Protein AF-A0A928CJS3-F1 (afdb_monomer)

pLDDT: mean 96.26, std 3.19, range [79.0, 98.94]

Foldseek 3Di:
DEFEEEEEQAFFCSVVVSVVVVVVVVVVCVVPVYHYDYDYDYAAPRCCVPPVARADPVSLVSQFPGQAYETRFHADPVQPPPPPRRGRVVRVLCNCQSQQLQKKKWWLKQDQVQQVLFPADCVQQPRIFTEIEIEGANAFQVPADWDADPVRPDIDTGGDDDLVSLLVSLVVLQVQLVVWVQEEEEEAACVPDPRRVSSVVSNVVCCVVRVSHHYHYDYLVVLLVCLRRHNNVHHYYYYYHVSSVVSSVSSNVNSSCQVVIKMWRHHPPPGYIYIYRPDHSPNVPGD

Mean predicted aligned error: 3.5 Å

Solvent-accessible surface area (backbone atoms only — not comparable to full-atom values): 14851 Å² total; per-residue (Å²): 90,79,47,40,34,20,34,28,29,37,15,46,37,6,47,60,5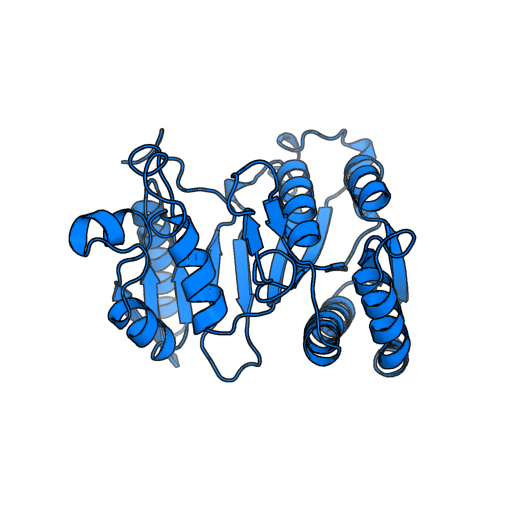5,40,52,55,51,48,56,52,51,50,53,50,18,67,74,70,64,36,44,80,43,82,47,79,42,54,26,6,46,57,14,28,77,74,71,72,34,11,56,47,68,70,35,51,56,47,35,65,72,20,65,25,29,45,41,26,19,47,37,55,82,91,44,70,85,47,59,79,86,54,19,19,63,45,17,57,55,48,48,32,53,73,52,48,18,35,35,31,42,38,54,29,60,30,49,76,94,43,49,88,48,24,81,62,59,62,90,56,49,62,90,48,41,65,32,36,35,36,17,33,57,58,47,24,49,87,62,34,67,66,53,62,48,95,84,68,83,47,73,53,70,32,72,49,78,52,71,70,65,51,45,58,47,47,51,51,29,50,59,51,11,66,77,58,86,20,29,31,34,41,40,34,47,51,94,77,38,69,62,30,40,51,49,51,54,48,51,64,72,53,41,80,84,43,77,78,42,48,79,46,78,42,44,49,71,56,47,55,52,34,54,74,65,46,44,68,78,49,39,22,38,27,30,49,30,72,60,28,51,56,51,48,52,52,44,29,54,52,28,33,46,49,91,78,33,53,34,39,27,32,42,92,74,88,55,29,38,43,35,32,50,70,50,73,12,56,64,93,73,43,131

Nearest PDB structures (foldseek):
  3r8w-assembly2_D  TM=9.437E-01  e=2.217E-44  Arabidopsis thaliana
  3vmk-assembly1_B  TM=9.635E-01  e=1.735E-40  Shewanella benthica
  2y3z-assembly1_A  TM=8.847E-01  e=1.276E-40  Thermus thermophilus
  1v5b-assembly4_H  TM=8.992E-01  e=2.151E-39  Heyndrickxia coagulans
  1vlc-assembly1_A-2  TM=9.149E-01  e=3.626E-38  Thermotoga maritima

Secondary structure (DSSP, 8-state):
-EEEEEEEEESTTHHHHHHHHHHHHHHHHHHHT-EEEEEE---THHHHHHHSSSS-HHHHHHHHTSSEEEEEE---GGGTTS-GGGSTHHHHHHHHHHTT--EEEEEEE--GGGGGG-SS-HHHHTT--EEEEEEE-SSGGGTS-EEE-TTSS-EEE-----HHHHHHHHHHHHHHHHTTTSEEEEEE-TTT-HHHHHHHHHHHHHGGGGTTSEEEEEEHHHHHHHHHH-GGG-SEEEE-HHHHHHHHHHHHHHTT-GGG-EEEEE-SSSS-EEEEESS---GGG--

Structure (mmCIF, N/CA/C/O backbone):
data_AF-A0A928CJS3-F1
#
_entry.id   AF-A0A928CJS3-F1
#
loop_
_atom_site.group_PDB
_atom_site.id
_atom_site.type_symbol
_atom_site.label_atom_id
_atom_site.label_alt_id
_atom_site.label_comp_id
_atom_site.label_asym_id
_atom_site.label_entity_id
_atom_site.label_seq_id
_atom_site.pdbx_PDB_ins_code
_atom_site.Cartn_x
_atom_site.Cartn_y
_atom_site.Cartn_z
_atom_site.occupancy
_atom_site.B_iso_or_equiv
_atom_site.auth_seq_id
_atom_site.auth_comp_id
_atom_site.auth_asym_id
_atom_site.auth_atom_id
_atom_site.pdbx_PDB_model_num
ATOM 1 N N . MET A 1 1 ? -24.150 5.905 -12.023 1.00 92.06 1 MET A N 1
ATOM 2 C CA . MET A 1 1 ? -22.960 6.701 -12.413 1.00 92.06 1 MET A CA 1
ATOM 3 C C . MET A 1 1 ? -22.237 6.001 -13.552 1.00 92.06 1 MET A C 1
ATOM 5 O O . MET A 1 1 ? -22.384 4.789 -13.652 1.00 92.06 1 MET A O 1
ATOM 9 N N . GLU A 1 2 ? -21.485 6.725 -14.378 1.00 96.44 2 GLU A N 1
ATOM 10 C CA . GLU A 1 2 ? -20.623 6.146 -15.418 1.00 96.44 2 GLU A CA 1
ATOM 11 C C . GLU A 1 2 ? -19.156 6.360 -15.037 1.00 96.44 2 GLU A C 1
ATOM 13 O O . GLU A 1 2 ? -18.795 7.467 -14.634 1.00 96.44 2 GLU A O 1
ATOM 18 N N . LYS A 1 3 ? -18.351 5.293 -15.087 1.00 97.44 3 LYS A N 1
ATOM 19 C CA . LYS A 1 3 ? -16.942 5.300 -14.676 1.00 97.44 3 LYS A CA 1
ATOM 20 C C . LYS A 1 3 ? -16.076 4.471 -15.621 1.00 97.44 3 LYS A C 1
ATOM 22 O O . LYS A 1 3 ? -16.500 3.415 -16.097 1.00 97.44 3 LYS A O 1
ATOM 27 N N . LYS A 1 4 ? -14.860 4.946 -15.876 1.00 98.31 4 LYS A N 1
ATOM 28 C CA . LYS A 1 4 ? -13.834 4.268 -16.669 1.00 98.31 4 LYS A CA 1
ATOM 29 C C . LYS A 1 4 ? -12.792 3.639 -15.751 1.00 98.31 4 LYS A C 1
ATOM 31 O O . LYS A 1 4 ? -12.177 4.336 -14.950 1.00 98.31 4 LYS A O 1
ATOM 36 N N . ILE A 1 5 ? -12.571 2.337 -15.890 1.00 98.50 5 ILE A N 1
ATOM 37 C CA . ILE A 1 5 ? -11.625 1.569 -15.080 1.00 98.50 5 ILE A CA 1
ATOM 38 C C . ILE A 1 5 ? -10.523 1.032 -15.995 1.00 98.50 5 ILE A C 1
ATOM 40 O O . ILE A 1 5 ? -10.802 0.304 -16.949 1.00 98.50 5 ILE A O 1
ATOM 44 N N . ALA A 1 6 ? -9.271 1.383 -15.706 1.00 98.62 6 ALA A N 1
ATOM 45 C CA . ALA A 1 6 ? -8.135 0.737 -16.348 1.00 98.62 6 ALA A CA 1
ATOM 46 C C . ALA A 1 6 ? -7.893 -0.623 -15.684 1.00 98.62 6 ALA A C 1
ATOM 48 O O . ALA A 1 6 ? -7.808 -0.713 -14.459 1.00 98.62 6 ALA A O 1
ATOM 49 N N . LEU A 1 7 ? -7.798 -1.679 -16.487 1.00 98.69 7 LEU A N 1
ATOM 50 C CA . LEU A 1 7 ? -7.529 -3.029 -16.005 1.00 98.69 7 LEU A CA 1
ATOM 51 C C . LEU A 1 7 ? -6.079 -3.395 -16.293 1.00 98.69 7 LEU A C 1
ATOM 53 O O . LEU A 1 7 ? -5.635 -3.306 -17.437 1.00 98.69 7 LEU A O 1
ATOM 57 N N . ILE A 1 8 ? -5.375 -3.874 -15.275 1.00 98.50 8 ILE A N 1
ATOM 58 C CA . ILE A 1 8 ? -4.034 -4.442 -15.386 1.00 98.50 8 ILE A CA 1
ATOM 59 C C . ILE A 1 8 ? -4.110 -5.904 -14.933 1.00 98.50 8 ILE A C 1
ATOM 61 O O . ILE A 1 8 ? -3.868 -6.185 -13.762 1.00 98.50 8 ILE A O 1
ATOM 65 N N . PRO A 1 9 ? -4.458 -6.848 -15.826 1.00 98.25 9 PRO A N 1
ATOM 66 C CA . PRO A 1 9 ? -4.426 -8.279 -15.522 1.00 98.25 9 PRO A CA 1
ATOM 67 C C . PRO A 1 9 ? -3.079 -8.715 -14.937 1.00 98.25 9 PRO A C 1
ATOM 69 O O . PRO A 1 9 ? -3.032 -9.347 -13.887 1.00 98.25 9 PRO A O 1
ATOM 72 N N . GLY A 1 10 ? -1.992 -8.295 -15.591 1.00 97.31 10 GLY A N 1
ATOM 73 C CA . GLY A 1 10 ? -0.627 -8.637 -15.211 1.00 97.31 10 GLY A CA 1
ATOM 74 C C . GLY A 1 10 ? -0.294 -10.106 -15.487 1.00 97.31 10 GLY A C 1
ATOM 75 O O . GLY A 1 10 ? -0.556 -10.594 -16.587 1.00 97.31 10 GLY A O 1
ATOM 76 N N . ASP A 1 11 ? 0.303 -10.781 -14.510 1.00 98.06 11 ASP A N 1
ATOM 77 C CA . ASP A 1 11 ? 0.966 -12.080 -14.648 1.00 98.06 11 ASP A CA 1
ATOM 78 C C . ASP A 1 11 ? 0.315 -13.175 -13.777 1.00 98.06 11 ASP A C 1
ATOM 80 O O . ASP A 1 11 ? -0.386 -12.888 -12.803 1.00 98.06 11 ASP A O 1
ATOM 84 N N . GLY A 1 12 ? 0.597 -14.446 -14.092 1.00 97.25 12 GLY A N 1
ATOM 85 C CA . GLY A 1 12 ? 0.131 -15.608 -13.321 1.00 97.25 12 GLY A CA 1
ATOM 86 C C . GLY A 1 12 ? -1.397 -15.697 -13.255 1.00 97.25 12 GLY A C 1
ATOM 87 O O . GLY A 1 12 ? -2.036 -15.643 -14.299 1.00 97.25 12 GLY A O 1
ATOM 88 N N . ILE A 1 13 ? -1.978 -15.796 -12.054 1.00 97.62 13 ILE A N 1
ATOM 89 C CA . ILE A 1 13 ? -3.443 -15.814 -11.833 1.00 97.62 13 ILE A CA 1
ATOM 90 C C . ILE A 1 13 ? -4.122 -14.450 -12.042 1.00 97.62 13 ILE A C 1
ATOM 92 O O . ILE A 1 13 ? -5.346 -14.342 -11.973 1.00 97.62 13 ILE A O 1
ATOM 96 N N . GLY A 1 14 ? -3.342 -13.386 -12.253 1.00 97.62 14 GLY A N 1
ATOM 97 C CA . GLY A 1 14 ? -3.832 -12.016 -12.395 1.00 97.62 14 GLY A CA 1
ATOM 98 C C . GLY A 1 14 ? -4.968 -11.841 -13.423 1.00 97.62 14 GLY A C 1
ATOM 99 O O . GLY A 1 14 ? -5.974 -11.205 -13.100 1.00 97.62 14 GLY A O 1
ATOM 100 N N . PRO A 1 15 ? -4.883 -12.423 -14.636 1.00 98.00 15 PRO A N 1
ATOM 101 C CA . PRO A 1 15 ? -5.979 -12.399 -15.602 1.00 98.00 15 PRO A CA 1
ATOM 102 C C . PRO A 1 15 ? -7.284 -13.023 -15.104 1.00 98.00 15 PRO A C 1
ATOM 104 O O . PRO A 1 15 ? -8.345 -12.425 -15.305 1.00 98.00 15 PRO A O 1
ATOM 107 N N . ASP A 1 16 ? -7.215 -14.161 -14.415 1.00 97.19 16 ASP A N 1
ATOM 108 C CA . ASP A 1 16 ? -8.396 -14.898 -13.957 1.00 97.19 16 ASP A CA 1
ATOM 109 C C . ASP A 1 16 ? -9.130 -14.122 -12.859 1.00 97.19 16 ASP A C 1
ATOM 111 O O . ASP A 1 16 ? -10.339 -13.897 -12.928 1.00 97.19 16 ASP A O 1
ATOM 115 N N . ILE A 1 17 ? -8.390 -13.613 -11.871 1.00 96.38 17 ILE A N 1
ATOM 116 C CA . ILE A 1 17 ? -8.986 -12.864 -10.756 1.00 96.38 17 ILE A CA 1
ATOM 117 C C . ILE A 1 17 ? -9.519 -11.495 -11.193 1.00 96.38 17 ILE A C 1
ATOM 119 O O . ILE A 1 17 ? -10.534 -11.039 -10.665 1.00 96.38 17 ILE A O 1
ATOM 123 N N . VAL A 1 18 ? -8.880 -10.833 -12.168 1.00 97.94 18 VAL A N 1
ATOM 124 C CA . VAL A 1 18 ? -9.389 -9.566 -12.717 1.00 97.94 18 VAL A CA 1
ATOM 125 C C . VAL A 1 18 ? -10.674 -9.814 -13.496 1.00 97.94 18 VAL A C 1
ATOM 127 O O . VAL A 1 18 ? -11.610 -9.025 -13.371 1.00 97.94 18 VAL A O 1
ATOM 130 N N . HIS A 1 19 ? -10.757 -10.914 -14.250 1.00 97.56 19 HIS A N 1
ATOM 131 C CA . HIS A 1 19 ? -11.986 -11.308 -14.933 1.00 97.56 19 HIS A CA 1
ATOM 132 C C . HIS A 1 19 ? -13.138 -11.552 -13.948 1.00 97.56 19 HIS A C 1
ATOM 134 O O . HIS A 1 19 ? -14.234 -11.016 -14.116 1.00 97.56 19 HIS A O 1
ATOM 140 N N . GLU A 1 20 ? -12.900 -12.309 -12.878 1.00 97.50 20 GLU A N 1
ATOM 141 C CA . GLU A 1 20 ? -13.930 -12.561 -11.868 1.00 97.50 20 GLU A CA 1
ATOM 142 C C . GLU A 1 20 ? -14.307 -11.288 -11.091 1.00 97.50 20 GLU A C 1
ATOM 144 O O . GLU A 1 20 ? -15.488 -11.036 -10.830 1.00 97.50 20 GLU A O 1
ATOM 149 N N . GLY A 1 21 ? -13.332 -10.425 -10.794 1.00 96.88 21 GLY A N 1
ATOM 150 C CA . GLY A 1 21 ? -13.569 -9.123 -10.176 1.00 96.88 21 GLY A CA 1
ATOM 151 C C . GLY A 1 21 ? -14.476 -8.221 -11.018 1.00 96.88 21 GLY A C 1
ATOM 152 O O . GLY A 1 21 ? -15.417 -7.621 -10.490 1.00 96.88 21 GLY A O 1
ATOM 153 N N . THR A 1 22 ? -14.258 -8.150 -12.335 1.00 97.62 22 THR A N 1
ATOM 154 C CA . THR A 1 22 ? -15.103 -7.338 -13.226 1.00 97.62 22 THR A CA 1
ATOM 155 C C . THR A 1 22 ? -16.502 -7.917 -13.390 1.00 97.62 22 THR A C 1
ATOM 157 O O . THR A 1 22 ? -17.461 -7.150 -13.377 1.00 97.62 22 THR A O 1
ATOM 160 N N . ARG A 1 23 ? -16.666 -9.248 -13.396 1.00 98.12 23 ARG A N 1
ATOM 161 C CA . ARG A 1 23 ? -17.999 -9.882 -13.374 1.00 98.12 23 ARG A CA 1
ATOM 162 C C . ARG A 1 23 ? -18.831 -9.453 -12.164 1.00 98.12 23 ARG A C 1
ATOM 164 O O . ARG A 1 23 ? -20.034 -9.209 -12.290 1.00 98.12 23 ARG A O 1
ATOM 171 N N . VAL A 1 24 ? -18.209 -9.344 -10.989 1.00 97.75 24 VAL A N 1
ATOM 172 C CA . VAL A 1 24 ? -18.887 -8.848 -9.781 1.00 97.75 24 VAL A CA 1
ATOM 173 C C . VAL A 1 24 ? -19.221 -7.360 -9.915 1.00 97.75 24 VAL A C 1
ATOM 175 O O . VAL A 1 24 ? -20.340 -6.959 -9.584 1.00 97.75 24 VAL A O 1
ATOM 178 N N . LEU A 1 25 ? -18.298 -6.545 -10.435 1.00 97.31 25 LEU A N 1
ATOM 179 C CA . LEU A 1 25 ? -18.549 -5.122 -10.689 1.00 97.31 25 LEU A CA 1
ATOM 180 C C . LEU A 1 25 ? -19.720 -4.907 -11.654 1.00 97.31 25 LEU A C 1
ATOM 182 O O . LEU A 1 25 ? -20.569 -4.059 -11.384 1.00 97.31 25 LEU A O 1
ATOM 186 N N . ASP A 1 26 ? -19.818 -5.698 -12.719 1.00 98.00 26 ASP A N 1
ATOM 187 C CA . ASP A 1 26 ? -20.916 -5.635 -13.686 1.00 98.00 26 ASP A CA 1
ATOM 188 C C . ASP A 1 26 ? -22.262 -5.998 -13.049 1.00 98.00 26 ASP A C 1
ATOM 190 O O . ASP A 1 26 ? -23.268 -5.318 -13.269 1.00 98.00 26 ASP A O 1
ATOM 194 N N . ALA A 1 27 ? -22.295 -7.022 -12.190 1.00 98.25 27 ALA A N 1
ATOM 195 C CA . ALA A 1 27 ? -23.502 -7.387 -11.451 1.00 98.25 27 ALA A CA 1
ATOM 196 C C . ALA A 1 27 ? -23.957 -6.262 -10.500 1.00 98.25 27 ALA A C 1
ATOM 198 O O . ALA A 1 27 ? -25.151 -5.954 -10.411 1.00 98.25 27 ALA A O 1
ATOM 199 N N . VAL A 1 28 ? -23.012 -5.610 -9.813 1.00 97.31 28 VAL A N 1
ATOM 200 C CA . VAL A 1 28 ? -23.280 -4.425 -8.980 1.00 97.31 28 VAL A CA 1
ATOM 201 C C . VAL A 1 28 ? -23.773 -3.265 -9.847 1.00 97.31 28 VAL A C 1
ATOM 203 O O . VAL A 1 28 ? -24.751 -2.604 -9.489 1.00 97.31 28 VAL A O 1
ATOM 206 N N . ALA A 1 29 ? -23.156 -3.042 -11.007 1.00 97.44 29 ALA A N 1
ATOM 207 C CA . ALA A 1 29 ? -23.540 -1.983 -11.928 1.00 97.44 29 ALA A CA 1
ATOM 208 C C . ALA A 1 29 ? -24.982 -2.147 -12.414 1.00 97.44 29 ALA A C 1
ATOM 210 O O . ALA A 1 29 ? -25.773 -1.206 -12.316 1.00 97.44 29 ALA A O 1
ATOM 211 N N . ALA A 1 30 ? -25.355 -3.358 -12.831 1.00 97.69 30 ALA A N 1
ATOM 212 C CA . ALA A 1 30 ? -26.716 -3.685 -13.235 1.00 97.69 30 ALA A CA 1
ATOM 213 C C . ALA A 1 30 ? -27.723 -3.471 -12.093 1.00 97.69 30 ALA A C 1
ATOM 215 O O . ALA A 1 30 ? -28.790 -2.895 -12.303 1.00 97.69 30 ALA A O 1
ATOM 216 N N . LYS A 1 31 ? -27.372 -3.881 -10.867 1.00 98.00 31 LYS A N 1
ATOM 217 C CA . LYS A 1 31 ? -28.253 -3.772 -9.696 1.00 98.00 31 LYS A CA 1
ATOM 218 C C . LYS A 1 31 ? -28.531 -2.327 -9.274 1.00 98.00 31 LYS A C 1
ATOM 220 O O . LYS A 1 31 ? -29.645 -2.028 -8.853 1.00 98.00 31 LYS A O 1
ATOM 225 N N . PHE A 1 32 ? -27.534 -1.448 -9.353 1.00 97.81 32 PHE A N 1
ATOM 226 C CA . PHE A 1 32 ? -27.618 -0.076 -8.833 1.00 97.81 32 PHE A CA 1
ATOM 227 C C . PHE A 1 32 ? -27.664 1.006 -9.926 1.00 97.81 32 PHE A C 1
ATOM 229 O O . PHE A 1 32 ? -27.532 2.196 -9.630 1.00 97.81 32 PHE A O 1
ATOM 236 N N . GLY A 1 33 ? -27.848 0.625 -11.194 1.00 97.00 33 GLY A N 1
ATOM 237 C CA . GLY A 1 33 ? -27.910 1.573 -12.312 1.00 97.00 33 GLY A CA 1
ATOM 238 C C . GLY A 1 33 ? -26.593 2.330 -12.511 1.00 97.00 33 GLY A C 1
ATOM 239 O O . GLY A 1 33 ? -26.562 3.558 -12.655 1.00 97.00 33 GLY A O 1
ATOM 240 N N . HIS A 1 34 ? -25.468 1.625 -12.426 1.00 97.31 34 HIS A N 1
ATOM 241 C CA . HIS A 1 34 ? -24.159 2.149 -12.804 1.00 97.31 34 HIS A CA 1
ATOM 242 C C . HIS A 1 34 ? -23.727 1.578 -14.152 1.00 97.31 34 HIS A C 1
ATOM 244 O O . HIS A 1 34 ? -24.313 0.627 -14.661 1.00 97.31 34 HIS A O 1
ATOM 250 N N . LYS A 1 35 ? -22.698 2.185 -14.735 1.00 97.12 35 LYS A N 1
ATOM 251 C CA . LYS A 1 35 ? -22.057 1.722 -15.956 1.00 97.12 35 LYS A CA 1
ATOM 252 C C . LYS A 1 35 ? -20.552 1.808 -15.765 1.00 97.12 35 LYS A C 1
ATOM 254 O O . LYS A 1 35 ? -20.025 2.892 -15.513 1.00 97.12 35 LYS A O 1
ATOM 259 N N . PHE A 1 36 ? -19.882 0.674 -15.891 1.00 97.88 36 PHE A N 1
ATOM 260 C CA . PHE A 1 36 ? -18.430 0.610 -15.923 1.00 97.88 36 PHE A CA 1
ATOM 261 C C . PHE A 1 36 ? -17.973 0.376 -17.359 1.00 97.88 36 PHE A C 1
ATOM 263 O O . PHE A 1 36 ? -18.586 -0.380 -18.108 1.00 97.88 36 PHE A O 1
ATOM 270 N N . THR A 1 37 ? -16.927 1.087 -17.760 1.00 98.12 37 THR A N 1
ATOM 271 C CA . THR A 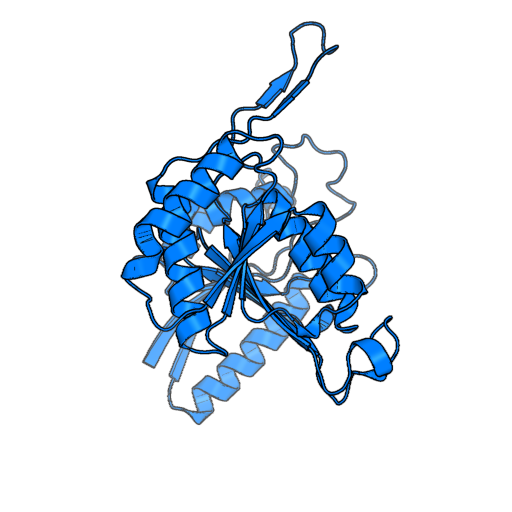1 37 ? -16.216 0.842 -19.015 1.00 98.12 37 THR A CA 1
ATOM 272 C C . THR A 1 37 ? -14.793 0.453 -18.675 1.00 98.12 37 THR A C 1
ATOM 274 O O . THR A 1 37 ? -14.183 1.054 -17.791 1.00 98.12 37 THR A O 1
ATOM 277 N N . TYR A 1 38 ? -14.281 -0.565 -19.354 1.00 98.44 38 TYR A N 1
ATOM 278 C CA . TYR A 1 38 ? -12.985 -1.148 -19.047 1.00 98.44 38 TYR A CA 1
ATOM 279 C C . TYR A 1 38 ? -12.005 -0.889 -20.185 1.00 98.44 38 TYR A C 1
ATOM 281 O O . TYR A 1 38 ? -12.341 -1.097 -21.351 1.00 98.44 38 TYR A O 1
ATOM 289 N N . GLU A 1 39 ? -10.793 -0.458 -19.848 1.00 98.38 39 GLU A N 1
ATOM 290 C CA . GLU A 1 39 ? -9.675 -0.386 -20.789 1.00 98.38 39 GLU A CA 1
ATOM 291 C C . GLU A 1 39 ? -8.506 -1.204 -20.244 1.00 98.38 39 GLU A C 1
ATOM 293 O O . GLU A 1 39 ? -7.906 -0.857 -19.229 1.00 98.38 39 GLU A O 1
ATOM 298 N N . THR A 1 40 ? -8.207 -2.324 -20.897 1.00 98.44 40 THR A N 1
ATOM 299 C CA . THR A 1 40 ? -7.125 -3.216 -20.478 1.00 98.44 40 THR A CA 1
ATOM 300 C C . THR A 1 40 ? -5.780 -2.711 -20.980 1.00 98.44 40 THR A C 1
ATOM 302 O O . THR A 1 40 ? -5.609 -2.465 -22.174 1.00 98.44 40 THR A O 1
ATOM 305 N N . VAL A 1 41 ? -4.803 -2.629 -20.081 1.00 98.12 41 VAL A N 1
ATOM 306 C CA . VAL A 1 41 ? -3.412 -2.287 -20.391 1.00 98.12 41 VAL A CA 1
ATOM 307 C C . VAL A 1 41 ? -2.455 -3.341 -19.847 1.00 98.12 41 VAL A C 1
ATOM 309 O O . VAL A 1 41 ? -2.811 -4.154 -18.995 1.00 98.12 41 VAL A O 1
ATOM 312 N N . LEU A 1 42 ? -1.229 -3.345 -20.370 1.00 98.00 42 LEU A N 1
ATOM 313 C CA . LEU A 1 42 ? -0.201 -4.304 -19.976 1.00 98.00 42 LEU A CA 1
ATOM 314 C C . LEU A 1 42 ? 0.806 -3.652 -19.036 1.00 98.00 42 LEU A C 1
ATOM 316 O O . LEU A 1 42 ? 1.281 -2.543 -19.293 1.00 98.00 42 LEU A O 1
ATOM 320 N N . ALA A 1 43 ? 1.148 -4.384 -17.984 1.00 98.06 43 ALA A N 1
ATOM 321 C CA . ALA A 1 43 ? 2.222 -4.089 -17.049 1.00 98.06 43 ALA A CA 1
ATOM 322 C C . ALA A 1 43 ? 2.793 -5.421 -16.528 1.00 98.06 43 ALA A C 1
ATOM 324 O O . ALA A 1 43 ? 2.149 -6.461 -16.671 1.00 98.06 43 ALA A O 1
AT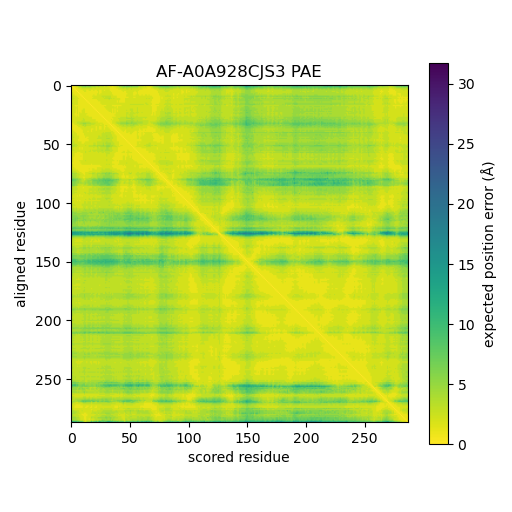OM 325 N N . GLY A 1 44 ? 3.984 -5.389 -15.935 1.00 97.62 44 GLY A N 1
ATOM 326 C CA . GLY A 1 44 ? 4.654 -6.581 -15.414 1.00 97.62 44 GLY A CA 1
ATOM 327 C C . GLY A 1 44 ? 5.317 -7.420 -16.510 1.00 97.62 44 GLY A C 1
ATOM 328 O O . GLY A 1 44 ? 5.771 -6.895 -17.529 1.00 97.62 44 GLY A O 1
ATOM 329 N N . GLY A 1 45 ? 5.376 -8.730 -16.298 1.00 97.44 45 GLY A N 1
ATOM 330 C CA . GLY A 1 45 ? 5.930 -9.718 -17.223 1.00 97.44 45 GLY A CA 1
ATOM 331 C C . GLY A 1 45 ? 5.279 -9.695 -18.603 1.00 97.44 45 GLY A C 1
ATOM 332 O O . GLY A 1 45 ? 5.972 -9.662 -19.621 1.00 97.44 45 GLY A O 1
ATOM 333 N N . ALA A 1 46 ? 3.952 -9.596 -18.647 1.00 97.31 46 ALA A N 1
ATOM 334 C CA . ALA A 1 46 ? 3.184 -9.489 -19.884 1.00 97.31 46 ALA A CA 1
ATOM 335 C C . ALA A 1 46 ? 3.571 -8.257 -20.727 1.00 97.31 46 ALA A C 1
ATOM 337 O O . ALA A 1 46 ? 3.534 -8.302 -21.960 1.00 97.31 46 ALA A O 1
ATOM 338 N N . ALA A 1 47 ? 3.968 -7.153 -20.084 1.00 97.81 47 ALA A N 1
ATOM 339 C CA . ALA A 1 47 ? 4.488 -5.986 -20.789 1.00 97.81 47 ALA A CA 1
ATOM 340 C C . ALA A 1 47 ? 5.934 -6.185 -21.255 1.00 97.81 47 ALA A C 1
ATOM 342 O O . ALA A 1 47 ? 6.241 -5.828 -22.393 1.00 97.81 47 ALA A O 1
ATOM 343 N N . ILE A 1 48 ? 6.786 -6.812 -20.436 1.00 97.75 48 ILE A N 1
ATOM 344 C CA . ILE A 1 48 ? 8.169 -7.146 -20.815 1.00 97.75 48 ILE A CA 1
ATOM 345 C C . ILE A 1 48 ? 8.173 -8.001 -22.079 1.00 97.75 48 ILE A C 1
ATOM 347 O O . ILE A 1 48 ? 8.890 -7.699 -23.028 1.00 97.75 48 ILE A O 1
ATOM 351 N N . ASP A 1 49 ? 7.329 -9.028 -22.128 1.00 97.19 49 ASP A N 1
ATOM 352 C CA . ASP A 1 49 ? 7.255 -9.940 -23.268 1.00 97.19 49 ASP A CA 1
ATOM 353 C C . ASP A 1 49 ? 6.844 -9.242 -24.572 1.00 97.19 49 ASP A C 1
ATOM 355 O O . ASP A 1 49 ? 7.297 -9.625 -25.651 1.00 97.19 49 ASP A O 1
ATOM 359 N N . LYS A 1 50 ? 5.982 -8.223 -24.487 1.00 97.62 50 LYS A N 1
ATOM 360 C CA . LYS A 1 50 ? 5.431 -7.540 -25.663 1.00 97.62 50 LYS A CA 1
ATOM 361 C C . LYS A 1 50 ? 6.231 -6.312 -26.090 1.00 97.62 50 LYS A C 1
ATOM 363 O O . LYS A 1 50 ? 6.330 -6.039 -27.284 1.00 97.62 50 LYS A O 1
ATOM 368 N N . PHE A 1 51 ? 6.743 -5.550 -25.131 1.00 96.88 51 PHE A N 1
ATOM 369 C CA . PHE A 1 51 ? 7.333 -4.228 -25.351 1.00 96.88 51 PHE A CA 1
ATOM 370 C C . PHE A 1 51 ? 8.797 -4.135 -24.909 1.00 96.88 51 PHE A C 1
ATOM 372 O O . PHE A 1 51 ? 9.455 -3.144 -25.208 1.00 96.88 51 PHE A O 1
ATOM 379 N N . GLY A 1 52 ? 9.324 -5.150 -24.220 1.00 96.06 52 GLY A N 1
ATOM 380 C CA . GLY A 1 52 ? 10.686 -5.151 -23.685 1.00 96.06 52 GLY A CA 1
ATOM 381 C C . GLY A 1 52 ? 10.855 -4.360 -22.384 1.00 96.06 52 GLY A C 1
ATOM 382 O O . GLY A 1 52 ? 11.973 -4.256 -21.886 1.00 96.06 52 GLY A O 1
ATOM 383 N N . GLU A 1 53 ? 9.774 -3.824 -21.815 1.00 96.81 53 GLU A N 1
ATOM 384 C CA . GLU A 1 53 ? 9.790 -3.037 -20.581 1.00 96.81 53 GLU A CA 1
ATOM 385 C C . GLU A 1 53 ? 8.598 -3.375 -19.666 1.00 96.81 53 GLU A C 1
ATOM 387 O O . GLU A 1 53 ? 7.517 -3.704 -20.158 1.00 96.81 53 GLU A O 1
ATOM 392 N N . PRO A 1 54 ? 8.761 -3.291 -18.331 1.00 97.38 54 PRO A N 1
ATOM 393 C CA . PRO A 1 54 ? 7.730 -3.700 -17.374 1.00 97.38 54 PRO A CA 1
ATOM 394 C C . PRO A 1 54 ? 6.541 -2.740 -17.291 1.00 97.38 54 PRO A C 1
ATOM 396 O O . PRO A 1 54 ? 5.447 -3.158 -16.915 1.00 97.38 54 PRO A O 1
ATOM 399 N N . LEU A 1 55 ? 6.720 -1.465 -17.639 1.00 98.19 55 LEU A N 1
ATOM 400 C CA . LEU A 1 55 ? 5.640 -0.482 -17.657 1.00 98.19 55 LEU A CA 1
ATOM 401 C C . LEU A 1 55 ? 5.799 0.474 -18.840 1.00 98.19 55 LEU A C 1
ATOM 403 O O . LEU A 1 55 ? 6.514 1.469 -18.724 1.00 98.19 55 LEU A O 1
ATOM 407 N N . PRO A 1 56 ? 5.101 0.210 -19.953 1.00 97.56 56 PRO A N 1
ATOM 408 C CA . PRO A 1 56 ? 5.049 1.132 -21.069 1.00 97.56 56 PRO A CA 1
ATOM 409 C C . PRO A 1 56 ? 4.406 2.455 -20.663 1.00 97.56 56 PRO A C 1
ATOM 411 O O . PRO A 1 56 ? 3.371 2.470 -19.988 1.00 97.56 56 PRO A O 1
ATOM 414 N N . GLN A 1 57 ? 4.957 3.571 -21.143 1.00 97.69 57 GLN A N 1
ATOM 415 C CA . GLN A 1 57 ? 4.413 4.901 -20.842 1.00 97.69 57 GLN A CA 1
ATOM 416 C C . GLN A 1 57 ? 2.937 5.025 -21.257 1.00 97.69 57 GLN A C 1
ATOM 418 O O . GLN A 1 57 ? 2.130 5.576 -20.517 1.00 97.69 57 GLN A O 1
ATOM 423 N N . ALA A 1 58 ? 2.552 4.428 -22.390 1.00 97.94 58 ALA A N 1
ATOM 424 C CA . ALA A 1 58 ? 1.162 4.411 -22.846 1.00 97.94 58 ALA A CA 1
ATOM 425 C C . ALA A 1 58 ? 0.209 3.693 -21.864 1.00 97.94 58 ALA A C 1
ATOM 427 O O . ALA A 1 58 ? -0.944 4.106 -21.713 1.00 97.94 58 ALA A O 1
ATOM 428 N N . SER A 1 59 ? 0.680 2.648 -21.169 1.00 98.31 59 SER A N 1
ATOM 429 C CA . SER A 1 59 ? -0.099 1.966 -20.127 1.00 98.31 59 SER A CA 1
ATOM 430 C C . SER A 1 59 ? -0.319 2.885 -18.925 1.00 98.31 59 SER A C 1
ATOM 432 O O . SER A 1 59 ? -1.447 3.002 -18.442 1.00 98.31 59 SER A O 1
ATOM 434 N N . LEU A 1 60 ? 0.728 3.587 -18.475 1.00 98.31 60 LEU A N 1
ATOM 435 C CA . LEU A 1 60 ? 0.626 4.562 -17.386 1.00 98.31 60 LEU A CA 1
ATOM 436 C C . LEU A 1 60 ? -0.293 5.735 -17.760 1.00 98.31 60 LEU A C 1
ATOM 438 O O . LEU A 1 60 ? -1.172 6.095 -16.981 1.00 98.31 60 LEU A O 1
ATOM 442 N N . ASP A 1 61 ? -0.158 6.288 -18.965 1.00 98.44 61 ASP A N 1
ATOM 443 C CA . ASP A 1 61 ? -1.000 7.389 -19.448 1.00 98.44 61 ASP A CA 1
ATOM 444 C C . ASP A 1 61 ? -2.483 7.005 -19.490 1.00 98.44 61 ASP A C 1
ATOM 446 O O . ASP A 1 61 ? -3.358 7.833 -19.231 1.00 98.44 61 ASP A O 1
ATOM 450 N N . THR A 1 62 ? -2.778 5.748 -19.818 1.00 98.44 62 THR A N 1
ATOM 451 C CA . THR A 1 62 ? -4.142 5.211 -19.802 1.00 98.44 62 THR A CA 1
ATOM 452 C C . THR A 1 62 ? -4.673 5.103 -18.377 1.00 98.44 62 THR A C 1
ATOM 454 O O . THR A 1 62 ? -5.798 5.530 -18.113 1.00 98.44 62 THR A O 1
ATOM 457 N N . CYS A 1 63 ? -3.849 4.610 -17.447 1.00 98.38 63 CYS A N 1
ATOM 458 C CA . CYS A 1 63 ? -4.182 4.552 -16.025 1.00 98.38 63 CYS A CA 1
ATOM 459 C C . CYS A 1 63 ? -4.493 5.943 -15.462 1.00 98.38 63 CYS A C 1
ATOM 461 O O . CYS A 1 63 ? -5.511 6.114 -14.804 1.00 98.38 63 CYS A O 1
ATOM 463 N N . LEU A 1 64 ? -3.675 6.952 -15.784 1.00 98.06 64 LEU A N 1
ATOM 464 C CA . LEU A 1 64 ? -3.854 8.340 -15.339 1.00 98.06 64 LEU A CA 1
ATOM 465 C C . LEU A 1 64 ? -5.127 9.008 -15.883 1.00 98.06 64 LEU A C 1
ATOM 467 O O . LEU A 1 64 ? -5.623 9.956 -15.279 1.00 98.06 64 LEU A O 1
ATOM 471 N N . LYS A 1 65 ? -5.649 8.539 -17.022 1.00 98.06 65 LYS A N 1
ATOM 472 C CA . LYS A 1 65 ? -6.889 9.040 -17.644 1.00 98.06 65 LYS A CA 1
ATOM 473 C C . LYS A 1 65 ? -8.143 8.284 -17.193 1.00 98.06 65 LYS A C 1
ATOM 475 O O . LYS A 1 65 ? -9.242 8.661 -17.601 1.00 98.06 65 LYS A O 1
ATOM 480 N N . ALA A 1 66 ? -7.997 7.196 -16.441 1.00 98.12 66 ALA A N 1
ATOM 481 C CA . ALA A 1 66 ? -9.119 6.442 -15.897 1.00 98.12 66 ALA A CA 1
ATOM 482 C C . ALA A 1 66 ? -9.633 7.078 -14.596 1.00 98.12 66 ALA A C 1
ATOM 484 O O . ALA A 1 66 ? -8.939 7.862 -13.955 1.00 98.12 66 ALA A O 1
ATOM 485 N N . ASP A 1 67 ? -10.847 6.715 -14.181 1.00 97.88 67 ASP A N 1
ATOM 486 C CA . ASP A 1 67 ? -11.362 7.071 -12.855 1.00 97.88 67 ASP A CA 1
ATOM 487 C C . ASP A 1 67 ? -10.729 6.208 -11.749 1.00 97.88 67 ASP A C 1
ATOM 489 O O . ASP A 1 67 ? -10.659 6.616 -10.591 1.00 97.88 67 ASP A O 1
ATOM 493 N N . SER A 1 68 ? -10.307 4.988 -12.091 1.00 97.69 68 SER A N 1
ATOM 494 C CA . SER A 1 68 ? -9.702 4.026 -11.171 1.00 97.69 68 SER A CA 1
ATOM 495 C C . SER A 1 68 ? -8.905 2.971 -11.940 1.00 97.69 68 SER A C 1
ATOM 497 O O . SER A 1 68 ? -9.162 2.728 -13.122 1.00 97.69 68 SER A O 1
ATOM 499 N N . VAL A 1 69 ? -7.947 2.339 -11.264 1.00 98.56 69 VAL A N 1
ATOM 500 C CA . VAL A 1 69 ? -7.142 1.237 -11.793 1.00 98.56 69 VAL A CA 1
ATOM 501 C C . VAL A 1 69 ? -7.365 -0.011 -10.945 1.00 98.56 69 VAL A C 1
ATOM 503 O O . VAL A 1 69 ? -7.240 0.048 -9.722 1.00 98.56 69 VAL A O 1
ATOM 506 N N . LEU A 1 70 ? -7.663 -1.134 -11.596 1.00 98.50 70 LEU A N 1
ATOM 507 C CA . LEU A 1 70 ? -7.737 -2.457 -10.977 1.00 98.50 70 LEU A CA 1
ATOM 508 C C . LEU A 1 70 ? -6.581 -3.314 -11.499 1.00 98.50 70 LEU A C 1
ATOM 510 O O . LEU A 1 70 ? -6.498 -3.565 -12.703 1.00 98.50 70 LEU A O 1
ATOM 514 N N . LEU A 1 71 ? -5.704 -3.753 -10.600 1.00 98.38 71 LEU A N 1
ATOM 515 C CA . LEU A 1 71 ? -4.555 -4.599 -10.907 1.00 98.38 71 LEU A CA 1
ATOM 516 C C . LEU A 1 71 ? -4.763 -6.008 -10.339 1.00 98.38 71 LEU A C 1
ATOM 518 O O . LEU A 1 71 ? -5.266 -6.159 -9.230 1.00 98.38 71 LEU A O 1
ATOM 522 N N . GLY A 1 72 ? -4.392 -7.024 -11.121 1.00 97.69 72 GLY A N 1
ATOM 523 C CA . GLY A 1 72 ? -4.402 -8.432 -10.726 1.00 97.69 72 GLY A CA 1
ATOM 524 C C . GLY A 1 72 ? -3.164 -8.791 -9.914 1.00 97.69 72 GLY A C 1
ATOM 525 O O . GLY A 1 72 ? -3.181 -8.716 -8.693 1.00 97.69 72 GLY A O 1
ATOM 526 N N . ALA A 1 73 ? -2.080 -9.166 -10.589 1.00 96.69 73 ALA A N 1
ATOM 527 C CA . ALA A 1 73 ? -0.791 -9.421 -9.950 1.00 96.69 73 ALA A CA 1
ATOM 528 C C . ALA A 1 73 ? 0.359 -9.226 -10.945 1.00 96.69 73 ALA A C 1
ATOM 530 O O . ALA A 1 73 ? 0.144 -9.283 -12.149 1.00 96.69 73 ALA A O 1
ATOM 531 N N . VAL A 1 74 ? 1.587 -9.021 -10.468 1.00 96.25 74 VAL A N 1
ATOM 532 C CA . VAL A 1 74 ? 2.790 -8.979 -11.320 1.00 96.25 74 VAL A CA 1
ATOM 533 C C . VAL A 1 74 ? 3.859 -9.918 -10.771 1.00 96.25 74 VAL A C 1
ATOM 535 O O . VAL A 1 74 ? 3.940 -10.112 -9.559 1.00 96.25 74 VAL A O 1
ATOM 538 N N . GLY A 1 75 ? 4.688 -10.480 -11.649 1.00 95.75 75 GLY A N 1
ATOM 539 C CA . GLY A 1 75 ? 5.811 -11.342 -11.276 1.00 95.75 75 GLY A CA 1
ATOM 540 C C . GLY A 1 75 ? 5.712 -12.765 -11.819 1.00 95.75 75 GLY A C 1
ATOM 541 O O . GLY A 1 75 ? 4.632 -13.277 -12.117 1.00 95.75 75 GLY A O 1
ATOM 542 N N . GLY A 1 76 ? 6.860 -13.431 -11.924 1.00 95.12 76 GLY A N 1
ATOM 543 C CA . GLY A 1 76 ? 6.931 -14.843 -12.285 1.00 95.12 76 GLY A CA 1
ATOM 544 C C . GLY A 1 76 ? 8.361 -15.316 -12.588 1.00 95.12 76 GLY A C 1
ATOM 545 O O . GLY A 1 76 ? 9.176 -14.511 -13.045 1.00 95.12 76 GLY A O 1
ATOM 546 N N . PRO A 1 77 ? 8.656 -16.625 -12.437 1.00 94.81 77 PRO A N 1
ATOM 547 C CA . PRO A 1 77 ? 10.011 -17.178 -12.549 1.00 94.81 77 PRO A CA 1
ATOM 548 C C . PRO A 1 77 ? 10.721 -16.881 -13.871 1.00 94.81 77 PRO A C 1
ATOM 550 O O . PRO A 1 77 ? 11.947 -16.811 -13.940 1.00 94.81 77 PRO A O 1
ATOM 553 N N . LYS A 1 78 ? 9.946 -16.682 -14.945 1.00 95.94 78 LYS A N 1
ATOM 554 C CA . LYS A 1 78 ? 10.457 -16.340 -16.276 1.00 95.94 78 LYS A CA 1
ATOM 555 C C . LYS A 1 78 ? 11.337 -15.083 -16.264 1.00 95.94 78 LYS A C 1
ATOM 557 O O . LYS A 1 78 ? 12.270 -15.000 -17.062 1.00 95.94 78 LYS A O 1
ATOM 562 N N . TRP A 1 79 ? 11.062 -14.127 -15.377 1.00 96.00 79 TRP A N 1
ATOM 563 C CA . TRP A 1 79 ? 11.731 -12.826 -15.355 1.00 96.00 79 TRP A CA 1
ATOM 564 C C . TRP A 1 79 ? 12.682 -12.638 -14.159 1.00 96.00 79 TRP A C 1
ATOM 566 O O . TRP A 1 79 ? 13.217 -11.549 -13.988 1.00 96.00 79 TRP A O 1
ATOM 576 N N . ASP A 1 80 ? 12.980 -13.673 -13.365 1.00 92.19 80 ASP A N 1
ATOM 577 C CA . ASP A 1 80 ? 13.839 -13.531 -12.170 1.00 92.19 80 ASP A CA 1
ATOM 578 C C . ASP A 1 80 ? 15.292 -13.153 -12.502 1.00 92.19 80 ASP A C 1
ATOM 580 O O . ASP A 1 80 ? 15.968 -12.453 -11.740 1.00 92.19 80 ASP A O 1
ATOM 584 N N . ASN A 1 81 ? 15.777 -13.581 -13.669 1.00 92.19 81 ASN A N 1
ATOM 585 C CA . ASN A 1 81 ? 17.168 -13.398 -14.090 1.00 92.19 81 ASN A CA 1
ATOM 586 C C . ASN A 1 81 ? 17.403 -12.150 -14.955 1.00 92.19 81 ASN A C 1
ATOM 588 O O . ASN A 1 81 ? 18.528 -11.920 -15.400 1.00 92.19 81 ASN A O 1
ATOM 592 N N . VAL A 1 82 ? 16.373 -11.339 -15.214 1.00 90.88 82 VAL A N 1
ATOM 593 C CA . VAL A 1 82 ? 16.552 -10.076 -15.946 1.00 90.88 82 VAL A CA 1
ATOM 594 C C . VAL A 1 82 ? 17.146 -8.997 -15.024 1.00 90.88 82 VAL A C 1
ATOM 596 O O . VAL A 1 82 ? 16.999 -9.080 -13.797 1.00 90.88 82 VAL A O 1
ATOM 599 N N . PRO A 1 83 ? 17.812 -7.963 -15.580 1.00 90.56 83 PRO A N 1
ATOM 600 C CA . PRO A 1 83 ? 18.283 -6.819 -14.805 1.00 90.56 83 PRO A CA 1
ATOM 601 C C . PRO A 1 83 ? 17.184 -6.223 -13.920 1.00 90.56 83 PRO A C 1
ATOM 603 O O . PRO A 1 83 ? 16.024 -6.162 -14.316 1.00 90.56 83 PRO A O 1
ATOM 606 N N . GLY A 1 84 ? 17.539 -5.733 -12.730 1.00 85.88 84 GLY A N 1
ATOM 607 C CA . GLY A 1 84 ? 16.555 -5.283 -11.737 1.00 85.88 84 GLY A CA 1
ATOM 608 C C . GLY A 1 84 ? 15.611 -4.172 -12.217 1.00 85.88 84 GLY A C 1
ATOM 609 O O . GLY A 1 84 ? 14.503 -4.063 -11.705 1.00 85.88 84 GLY A O 1
ATOM 610 N N . ASN A 1 85 ? 16.015 -3.356 -13.195 1.00 88.06 85 ASN A N 1
ATOM 611 C CA . ASN A 1 85 ? 15.176 -2.333 -13.835 1.00 88.06 85 ASN A CA 1
ATOM 612 C C . ASN A 1 85 ? 14.180 -2.894 -14.868 1.00 88.06 85 ASN A C 1
ATOM 614 O O . ASN A 1 85 ? 13.272 -2.174 -15.268 1.00 88.06 85 ASN A O 1
ATOM 618 N N . LEU A 1 86 ? 14.339 -4.152 -15.276 1.00 93.12 86 LEU A N 1
ATOM 619 C CA . LEU A 1 86 ? 13.482 -4.860 -16.226 1.00 93.12 86 LEU A CA 1
ATOM 620 C C . LEU A 1 86 ? 12.638 -5.954 -15.564 1.00 93.12 86 LEU A C 1
ATOM 622 O O . LEU A 1 86 ? 12.015 -6.732 -16.272 1.00 93.12 86 LEU A O 1
ATOM 626 N N . ARG A 1 87 ? 12.616 -6.047 -14.231 1.00 95.38 87 ARG A N 1
ATOM 627 C CA . ARG A 1 87 ? 11.776 -7.023 -13.526 1.00 95.38 87 ARG A CA 1
ATOM 628 C C . ARG A 1 87 ? 10.306 -6.576 -13.454 1.00 95.38 87 ARG A C 1
ATOM 630 O O . ARG A 1 87 ? 10.065 -5.367 -13.385 1.00 95.38 87 ARG A O 1
ATOM 637 N N . PRO A 1 88 ? 9.326 -7.500 -13.413 1.00 95.81 88 PRO A N 1
ATOM 638 C CA . PRO A 1 88 ? 7.901 -7.164 -13.353 1.00 95.81 88 PRO A CA 1
ATOM 639 C C . PRO A 1 88 ? 7.522 -6.206 -12.214 1.00 95.81 88 PRO A C 1
ATOM 641 O O . PRO A 1 88 ? 6.723 -5.294 -12.415 1.00 95.81 88 PRO A O 1
ATOM 644 N N . GLU A 1 89 ? 8.144 -6.336 -11.040 1.00 92.94 89 GLU A N 1
ATOM 645 C CA . GLU A 1 89 ? 7.861 -5.517 -9.852 1.00 92.94 89 GLU A CA 1
ATOM 646 C C . GLU A 1 89 ? 8.199 -4.033 -10.070 1.00 92.94 89 GLU A C 1
ATOM 648 O O . GLU A 1 89 ? 7.652 -3.153 -9.399 1.00 92.94 89 GLU A O 1
ATOM 653 N N . LYS A 1 90 ? 9.059 -3.714 -11.051 1.00 93.50 90 LYS A N 1
ATOM 654 C CA . LYS A 1 90 ? 9.310 -2.322 -11.448 1.00 93.50 90 LYS A CA 1
ATOM 655 C C . LYS A 1 90 ? 8.076 -1.655 -12.026 1.00 93.50 90 LYS A C 1
ATOM 657 O O . LYS A 1 90 ? 7.941 -0.443 -11.871 1.00 93.50 90 LYS A O 1
ATOM 662 N N . ALA A 1 91 ? 7.162 -2.421 -12.617 1.00 95.56 91 ALA A N 1
ATOM 663 C CA . ALA A 1 91 ? 5.898 -1.883 -13.080 1.00 95.56 91 ALA A CA 1
ATOM 664 C C . ALA A 1 91 ? 5.056 -1.354 -11.923 1.00 95.56 91 ALA A C 1
ATOM 666 O O . ALA A 1 91 ? 4.516 -0.256 -12.004 1.00 95.56 91 ALA A O 1
ATOM 667 N N . LEU A 1 92 ? 5.006 -2.100 -10.819 1.00 93.38 92 LEU A N 1
ATOM 668 C CA . LEU A 1 92 ? 4.231 -1.729 -9.643 1.00 93.38 92 LEU A CA 1
ATOM 669 C C . LEU A 1 92 ? 4.775 -0.452 -8.990 1.00 93.38 92 LEU A C 1
ATOM 671 O O . LEU A 1 92 ? 4.010 0.461 -8.681 1.00 93.38 92 LEU A O 1
ATOM 675 N N . LEU A 1 93 ? 6.101 -0.340 -8.848 1.00 91.88 93 LEU A N 1
ATOM 676 C CA . LEU A 1 93 ? 6.741 0.889 -8.359 1.00 91.88 93 LEU A CA 1
ATOM 677 C C . LEU A 1 93 ? 6.509 2.074 -9.309 1.00 91.88 93 LEU A C 1
ATOM 679 O O . LEU A 1 93 ? 6.203 3.176 -8.850 1.00 91.88 93 LEU A O 1
ATOM 683 N N . GLY A 1 94 ? 6.617 1.845 -10.622 1.00 95.25 94 GLY A N 1
ATOM 684 C CA . GLY A 1 94 ? 6.380 2.859 -11.650 1.00 95.25 94 GLY A CA 1
ATOM 685 C C . GLY A 1 94 ? 4.936 3.364 -11.669 1.00 95.25 94 GLY A C 1
ATOM 686 O O . GLY A 1 94 ? 4.716 4.570 -11.731 1.00 95.25 94 GLY A O 1
ATOM 687 N N . LEU A 1 95 ? 3.955 2.467 -11.532 1.00 96.81 95 LEU A N 1
ATOM 688 C CA . LEU A 1 95 ? 2.536 2.810 -11.417 1.00 96.81 95 LEU A CA 1
ATOM 689 C C . LEU A 1 95 ? 2.277 3.627 -10.154 1.00 96.81 95 LEU A C 1
ATOM 691 O O . LEU A 1 95 ? 1.701 4.709 -10.234 1.00 96.81 95 LEU A O 1
ATOM 695 N N . ARG A 1 96 ? 2.753 3.154 -8.996 1.00 95.88 96 ARG A N 1
ATOM 696 C CA . ARG A 1 96 ? 2.539 3.828 -7.707 1.00 95.88 96 ARG A CA 1
ATOM 697 C C . ARG A 1 96 ? 3.121 5.244 -7.699 1.00 95.88 96 ARG A C 1
ATOM 699 O O . ARG A 1 96 ? 2.432 6.190 -7.318 1.00 95.88 96 ARG A O 1
ATOM 706 N N . GLY A 1 97 ? 4.356 5.397 -8.182 1.00 94.62 97 GLY A N 1
ATOM 707 C CA . GLY A 1 97 ? 5.012 6.698 -8.319 1.00 94.62 97 GLY A CA 1
ATOM 708 C C . GLY A 1 97 ? 4.347 7.595 -9.367 1.00 94.62 97 GLY A C 1
ATOM 709 O O . GLY A 1 97 ? 4.042 8.752 -9.083 1.00 94.62 97 GLY A O 1
ATOM 710 N N . GLY A 1 98 ? 4.067 7.060 -10.559 1.00 95.94 98 GLY A N 1
ATOM 711 C CA . GLY A 1 98 ? 3.468 7.803 -11.671 1.00 95.94 98 GLY A CA 1
ATOM 712 C C . GLY A 1 98 ? 2.050 8.297 -11.379 1.00 95.94 98 GLY A C 1
ATOM 713 O O . GLY A 1 98 ? 1.714 9.432 -11.709 1.00 95.94 98 GLY A O 1
ATOM 714 N N . MET A 1 99 ? 1.243 7.482 -10.695 1.00 97.38 99 MET A N 1
ATOM 715 C CA . MET A 1 99 ? -0.106 7.837 -10.237 1.00 97.38 99 MET A CA 1
ATOM 716 C C . MET A 1 99 ? -0.113 8.650 -8.937 1.00 97.38 99 MET A C 1
ATOM 718 O O . MET A 1 99 ? -1.166 9.136 -8.532 1.00 97.38 99 MET A O 1
ATOM 722 N N . LYS A 1 100 ? 1.046 8.811 -8.281 1.00 95.94 100 LYS A N 1
ATOM 723 C CA . LYS A 1 100 ? 1.201 9.524 -7.002 1.00 95.94 100 LYS A CA 1
ATOM 724 C C . LYS A 1 100 ? 0.309 8.965 -5.883 1.00 95.94 100 LYS A C 1
ATOM 726 O O . LYS A 1 100 ? -0.150 9.708 -5.013 1.00 95.94 100 LYS A O 1
ATOM 731 N N . VAL A 1 101 ? 0.075 7.654 -5.893 1.00 97.38 101 VAL A N 1
ATOM 732 C CA . VAL A 1 101 ? -0.736 6.958 -4.884 1.00 97.38 101 VAL A CA 1
ATOM 733 C C . VAL A 1 101 ? 0.106 6.655 -3.644 1.00 97.38 101 VAL A C 1
ATOM 735 O O . VAL A 1 101 ? 0.607 5.552 -3.454 1.00 97.38 101 VAL A O 1
ATOM 738 N N . TYR A 1 102 ? 0.322 7.676 -2.816 1.00 97.31 102 TYR A N 1
ATOM 739 C CA . TYR A 1 102 ? 1.251 7.626 -1.685 1.00 97.31 102 TYR A CA 1
ATOM 740 C C . TYR A 1 102 ? 0.768 6.814 -0.482 1.00 97.31 102 TYR A C 1
ATOM 742 O O . TYR A 1 102 ? 1.579 6.499 0.386 1.00 97.31 102 TYR A O 1
ATOM 750 N N . ALA A 1 103 ? -0.526 6.522 -0.379 1.00 97.75 103 ALA A N 1
ATOM 751 C CA . ALA A 1 103 ? -1.100 5.865 0.783 1.00 97.75 103 ALA A CA 1
ATOM 752 C C . ALA A 1 103 ? -1.618 4.477 0.438 1.00 97.75 103 ALA A C 1
ATOM 754 O O . ALA A 1 103 ? -2.605 4.351 -0.281 1.00 97.75 103 ALA A O 1
ATOM 755 N N . ASN A 1 104 ? -1.001 3.442 0.999 1.00 98.25 104 ASN A N 1
ATOM 756 C CA . ASN A 1 104 ? -1.517 2.086 0.926 1.00 98.25 104 ASN A CA 1
ATOM 757 C C . ASN A 1 104 ? -2.335 1.758 2.179 1.00 98.25 104 ASN A C 1
ATOM 759 O O . ASN A 1 104 ? -1.846 1.866 3.301 1.00 98.25 104 ASN A O 1
ATOM 763 N N . LEU A 1 105 ? -3.585 1.360 1.969 1.00 97.88 105 LEU A N 1
ATOM 764 C CA . LEU A 1 105 ? -4.527 0.916 2.985 1.00 97.88 105 LEU A CA 1
ATOM 765 C C . LEU A 1 105 ? -4.671 -0.602 2.877 1.00 97.88 105 LEU A C 1
ATOM 767 O O . LEU A 1 105 ? -5.185 -1.112 1.877 1.00 97.88 105 LEU A O 1
ATOM 771 N N . ARG A 1 106 ? -4.220 -1.314 3.913 1.00 96.31 106 ARG A N 1
ATOM 772 C CA . ARG A 1 106 ? -4.286 -2.778 4.017 1.00 96.31 106 ARG A CA 1
ATOM 773 C C . ARG A 1 106 ? -5.055 -3.187 5.275 1.00 96.31 106 ARG A C 1
ATOM 775 O O . ARG A 1 106 ? -4.480 -3.174 6.366 1.00 96.31 106 ARG A O 1
ATOM 782 N N . PRO A 1 107 ? -6.354 -3.511 5.160 1.00 95.19 107 PRO A N 1
ATOM 783 C CA . PRO A 1 107 ? -7.102 -4.105 6.257 1.00 95.19 107 PRO A CA 1
ATOM 784 C C . PRO A 1 107 ? -6.688 -5.570 6.458 1.00 95.19 107 PRO A C 1
ATOM 786 O O . PRO A 1 107 ? -6.854 -6.395 5.566 1.00 95.19 107 PRO A O 1
ATOM 789 N N . ALA A 1 108 ? -6.202 -5.906 7.649 1.00 94.38 108 ALA A N 1
ATOM 790 C CA . ALA A 1 108 ? -6.022 -7.270 8.128 1.00 94.38 108 ALA A CA 1
ATOM 791 C C . ALA A 1 108 ? -7.252 -7.662 8.961 1.00 94.38 108 ALA A C 1
ATOM 793 O O . ALA A 1 108 ? -7.299 -7.470 10.181 1.00 94.38 108 ALA A O 1
ATOM 794 N N . LEU A 1 109 ? -8.273 -8.169 8.265 1.00 92.62 109 LEU A N 1
ATOM 795 C CA . LEU A 1 109 ? -9.541 -8.602 8.846 1.00 92.62 109 LEU A CA 1
ATOM 796 C C . LEU A 1 109 ? -9.595 -10.130 8.924 1.00 92.62 109 LEU A C 1
ATOM 798 O O . LEU A 1 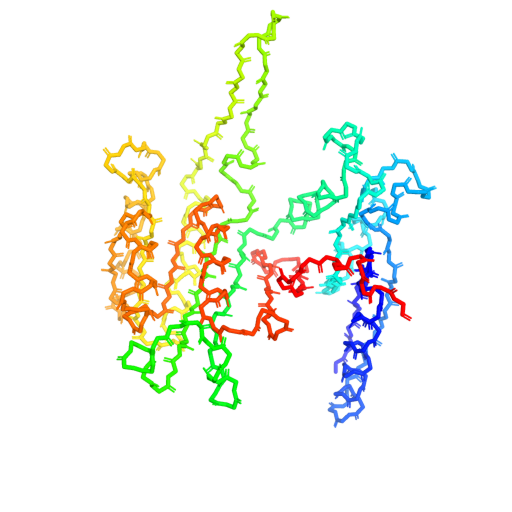109 ? -9.501 -10.817 7.909 1.00 92.62 109 LEU A O 1
ATOM 802 N N . MET A 1 110 ? -9.814 -10.668 10.122 1.00 92.31 110 MET A N 1
ATOM 803 C CA . MET A 1 110 ? -10.106 -12.088 10.302 1.00 92.31 110 MET A CA 1
ATOM 804 C C . MET A 1 110 ? -11.615 -12.322 10.225 1.00 92.31 110 MET A C 1
ATOM 806 O O . MET A 1 110 ? -12.371 -11.926 11.116 1.00 92.31 110 MET A O 1
ATOM 810 N N . PHE A 1 111 ? -12.058 -13.020 9.182 1.00 8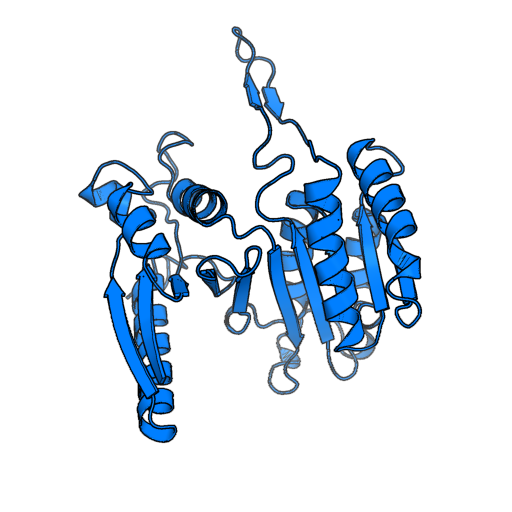9.25 111 PHE A N 1
ATOM 811 C CA . PHE A 1 111 ? -13.442 -13.471 9.075 1.00 89.25 111 PHE A CA 1
ATOM 812 C C . PHE A 1 111 ? -13.701 -14.616 10.051 1.00 89.25 111 PHE A C 1
ATOM 814 O O . PHE A 1 111 ? -12.966 -15.601 10.074 1.00 89.25 111 PHE A O 1
ATOM 821 N N . LYS A 1 112 ? -14.796 -14.537 10.813 1.00 88.94 112 LYS A N 1
ATOM 822 C CA . LYS A 1 112 ? -15.183 -15.584 11.774 1.00 88.94 112 LYS A CA 1
ATOM 823 C C . LYS A 1 112 ? -15.291 -16.967 11.121 1.00 88.94 112 LYS A C 1
ATOM 825 O O . LYS A 1 112 ? -14.960 -17.970 11.735 1.00 88.94 112 LYS A O 1
ATOM 830 N N . GLN A 1 113 ? -15.752 -17.018 9.876 1.00 90.69 113 GLN A N 1
ATOM 831 C CA . GLN A 1 113 ? -15.903 -18.240 9.087 1.00 90.69 113 GLN A CA 1
ATOM 832 C C . GLN A 1 113 ? -14.555 -18.868 8.705 1.00 90.69 113 GLN A C 1
ATOM 834 O O . GLN A 1 113 ? -14.511 -20.053 8.392 1.00 90.69 113 GLN A O 1
ATOM 839 N N . LEU A 1 114 ? -13.474 -18.083 8.730 1.00 90.19 114 LEU A N 1
ATOM 840 C CA . LEU A 1 114 ? -12.121 -18.482 8.348 1.00 90.19 114 LEU A CA 1
ATOM 841 C C . LEU A 1 114 ? -11.159 -18.500 9.545 1.00 90.19 114 LEU A C 1
ATOM 843 O O . LEU A 1 114 ? -9.961 -18.680 9.351 1.00 90.19 114 LEU A O 1
ATOM 847 N N . SER A 1 115 ? -11.652 -18.352 10.783 1.00 89.38 115 SER A N 1
ATOM 848 C CA . SER A 1 115 ? -10.790 -18.272 11.972 1.00 89.38 115 SER A CA 1
ATOM 849 C C . SER A 1 115 ? -9.915 -19.513 12.156 1.00 89.38 115 SER A C 1
ATOM 851 O O . SER A 1 115 ? -8.801 -19.398 12.645 1.00 89.38 115 SER A O 1
ATOM 853 N N . ALA A 1 116 ? -10.373 -20.684 11.701 1.00 91.50 116 ALA A N 1
ATOM 854 C CA . ALA A 1 116 ? -9.607 -21.930 11.749 1.00 91.50 116 ALA A CA 1
ATOM 855 C C . ALA A 1 116 ? -8.345 -21.929 10.862 1.00 91.50 116 ALA A C 1
ATOM 857 O O . ALA A 1 116 ? -7.486 -22.787 11.038 1.00 91.50 116 ALA A O 1
ATOM 858 N N . ALA A 1 117 ? -8.232 -20.999 9.907 1.00 92.50 117 ALA A N 1
ATOM 859 C CA . ALA A 1 117 ? -7.034 -20.836 9.087 1.00 92.50 117 ALA A CA 1
ATOM 860 C C . ALA A 1 117 ? -5.972 -19.946 9.761 1.00 92.50 117 ALA A C 1
ATOM 862 O O . ALA A 1 117 ? -4.828 -19.900 9.308 1.00 92.50 117 ALA A O 1
ATOM 863 N N . CYS A 1 118 ? -6.335 -19.228 10.832 1.00 93.94 118 CYS A N 1
ATOM 864 C CA . CYS A 1 118 ? -5.404 -18.419 11.609 1.00 93.94 118 CYS A CA 1
ATOM 865 C C . CYS A 1 118 ? -4.324 -19.321 12.238 1.00 93.94 118 CYS A C 1
ATOM 867 O O . CYS A 1 118 ? -4.661 -20.301 12.903 1.00 93.94 118 CYS A O 1
ATOM 869 N N . PRO A 1 119 ? -3.025 -19.000 12.086 1.00 94.31 119 PRO A N 1
ATOM 870 C CA . PRO A 1 119 ? -1.954 -19.793 12.688 1.00 94.31 119 PRO A CA 1
ATOM 871 C C . PRO A 1 119 ? -1.801 -19.555 14.201 1.00 94.31 119 PRO A C 1
ATOM 873 O O . PRO A 1 119 ? -1.059 -20.278 14.867 1.00 94.31 119 PRO A O 1
ATOM 876 N N . LEU A 1 120 ? -2.449 -18.524 14.752 1.00 95.00 120 LEU A N 1
ATOM 877 C CA . LEU A 1 120 ? -2.394 -18.202 16.176 1.00 95.00 120 LEU A CA 1
ATOM 878 C C . LEU A 1 120 ? -3.490 -18.938 16.947 1.00 95.00 120 LEU A C 1
ATOM 880 O O . LEU A 1 120 ? -4.559 -19.238 16.427 1.00 95.00 120 LEU A O 1
ATOM 884 N N . LYS A 1 121 ? -3.234 -19.187 18.234 1.00 94.44 121 LYS A N 1
ATOM 885 C CA . LYS A 1 121 ? -4.223 -19.798 19.128 1.00 94.44 121 LYS A CA 1
ATOM 886 C C . LYS A 1 121 ? -5.450 -18.899 19.294 1.00 94.44 121 LYS A C 1
ATOM 888 O O . LYS A 1 121 ? -5.305 -17.687 19.462 1.00 94.44 121 LYS A O 1
ATOM 893 N N . ASP A 1 122 ? -6.625 -19.513 19.418 1.00 91.75 122 ASP A N 1
ATOM 894 C CA . ASP A 1 122 ? -7.901 -18.823 19.660 1.00 91.75 122 ASP A CA 1
ATOM 895 C C . ASP A 1 122 ? -7.857 -17.861 20.860 1.00 91.75 122 ASP A C 1
ATOM 897 O O . ASP A 1 122 ? -8.438 -16.782 20.817 1.00 91.75 122 ASP A O 1
ATOM 901 N N . GLU A 1 123 ? -7.126 -18.202 21.927 1.00 92.06 123 GLU A N 1
ATOM 902 C CA . GLU A 1 123 ? -6.981 -17.344 23.116 1.00 92.06 123 GLU A CA 1
ATOM 903 C C . GLU A 1 123 ? -6.259 -16.010 22.833 1.00 92.06 123 GLU A C 1
ATOM 905 O O . GLU A 1 123 ? -6.456 -15.040 23.565 1.00 92.06 123 GLU A O 1
ATOM 910 N N . ILE A 1 124 ? -5.453 -15.944 21.766 1.00 93.44 124 ILE A N 1
ATOM 911 C CA . ILE A 1 124 ? -4.724 -14.740 21.340 1.00 93.44 124 ILE A CA 1
ATOM 912 C C . ILE A 1 124 ? -5.626 -13.854 20.476 1.00 93.44 124 ILE A C 1
ATOM 914 O O . ILE A 1 124 ? -5.750 -12.651 20.716 1.00 93.44 124 ILE A O 1
ATOM 918 N N . VAL A 1 125 ? -6.274 -14.445 19.470 1.00 89.94 125 VAL A N 1
ATOM 919 C CA . VAL A 1 125 ? -7.069 -13.706 18.472 1.00 89.94 125 VAL A CA 1
ATOM 920 C C . VAL A 1 125 ? -8.525 -13.495 18.888 1.00 89.94 125 VAL A C 1
ATOM 922 O O . VAL A 1 125 ? -9.206 -12.615 18.361 1.00 89.94 125 VAL A O 1
ATOM 925 N N . GLY A 1 126 ? -8.996 -14.229 19.895 1.00 84.69 126 GLY A N 1
ATOM 926 C CA . GLY A 1 126 ? -10.325 -14.103 20.477 1.00 84.69 126 GLY A CA 1
ATOM 927 C C . GLY A 1 126 ? -11.435 -14.154 19.430 1.00 84.69 126 GLY A C 1
ATOM 928 O O . GLY A 1 126 ? -11.620 -15.148 18.739 1.00 84.69 126 GLY A O 1
ATOM 929 N N . THR A 1 127 ? -12.207 -13.071 19.332 1.00 79.00 127 THR A N 1
ATOM 930 C CA . THR A 1 127 ? -13.379 -12.988 18.447 1.00 79.00 127 THR A CA 1
ATOM 931 C C . THR A 1 127 ? -13.064 -12.515 17.030 1.00 79.00 127 THR A C 1
ATOM 933 O O . THR A 1 127 ? -13.983 -12.455 16.216 1.00 79.00 127 THR A O 1
ATOM 936 N N . GLY A 1 128 ? -11.826 -12.110 16.735 1.00 85.44 128 GLY A N 1
ATOM 937 C CA . GLY A 1 128 ? -11.516 -11.429 15.481 1.00 85.44 128 GLY A CA 1
ATOM 938 C C . GLY A 1 128 ? -10.283 -10.539 15.562 1.00 85.44 128 GLY A C 1
ATOM 939 O O . GLY A 1 128 ? -9.916 -10.055 16.633 1.00 85.44 128 GLY A O 1
ATOM 940 N N . LEU A 1 129 ? -9.705 -10.279 14.393 1.00 91.12 129 LEU A N 1
ATOM 941 C CA . LEU A 1 129 ? -8.716 -9.236 14.150 1.00 91.12 129 LEU A CA 1
ATOM 942 C C . LEU A 1 129 ? -9.313 -8.263 13.146 1.00 91.12 129 LEU A C 1
ATOM 944 O O . LEU A 1 129 ? -9.906 -8.701 12.166 1.00 91.12 129 LEU A O 1
ATOM 948 N N . ASP A 1 130 ? -9.176 -6.973 13.409 1.00 95.12 130 ASP A N 1
ATOM 949 C CA . ASP A 1 130 ? -9.586 -5.904 12.505 1.00 95.12 130 ASP A CA 1
ATOM 950 C C . ASP A 1 130 ? -8.574 -4.774 12.673 1.00 95.12 130 ASP A C 1
ATOM 952 O O . ASP A 1 130 ? -8.736 -3.897 13.520 1.00 95.12 130 ASP A O 1
ATOM 956 N N . ILE A 1 131 ? -7.482 -4.866 11.917 1.00 97.12 131 ILE A N 1
ATOM 957 C CA . ILE A 1 131 ? -6.370 -3.916 11.958 1.00 97.12 131 ILE A CA 1
ATOM 958 C C . ILE A 1 131 ? -6.288 -3.245 10.595 1.00 97.12 131 ILE A C 1
ATOM 960 O O . ILE A 1 131 ? -6.276 -3.927 9.574 1.00 97.12 131 ILE A O 1
ATOM 964 N N . LEU A 1 132 ? -6.192 -1.921 10.555 1.00 98.38 132 LEU A N 1
ATOM 965 C CA . LEU A 1 132 ? -5.893 -1.191 9.328 1.00 98.38 132 LEU A CA 1
ATOM 966 C C . LEU A 1 132 ? -4.440 -0.724 9.346 1.00 98.38 132 LEU A C 1
ATOM 968 O O . LEU A 1 132 ? -4.054 0.077 10.194 1.00 98.38 132 LEU A O 1
ATOM 972 N N . ILE A 1 133 ? -3.646 -1.177 8.379 1.00 98.62 133 ILE A N 1
ATOM 973 C CA . ILE A 1 133 ? -2.286 -0.676 8.179 1.00 98.62 133 ILE A CA 1
ATOM 974 C C . ILE A 1 133 ? -2.315 0.397 7.090 1.00 98.62 133 ILE A C 1
ATOM 976 O O . ILE A 1 133 ? -2.753 0.155 5.965 1.00 98.62 133 ILE A O 1
ATOM 980 N N . VAL A 1 134 ? -1.847 1.586 7.459 1.00 98.62 134 VAL A N 1
ATOM 981 C CA . VAL A 1 134 ? -1.685 2.775 6.625 1.00 98.62 134 VAL A CA 1
ATOM 982 C C . VAL A 1 134 ? -0.194 2.946 6.351 1.00 98.62 134 VAL A C 1
ATOM 984 O O . VAL A 1 134 ? 0.578 3.416 7.188 1.00 98.62 134 VAL A O 1
ATOM 987 N N . ARG A 1 135 ? 0.226 2.502 5.172 1.00 98.56 135 ARG A N 1
ATOM 988 C CA . ARG A 1 135 ? 1.626 2.453 4.747 1.00 98.56 135 ARG A CA 1
ATOM 989 C C . ARG A 1 135 ? 1.917 3.594 3.774 1.00 98.56 135 ARG A C 1
ATOM 991 O O . ARG A 1 135 ? 1.208 3.746 2.779 1.00 98.56 135 ARG A O 1
ATOM 998 N N . GLU A 1 136 ? 2.985 4.353 4.018 1.00 98.50 136 GLU A N 1
ATOM 999 C CA . GLU A 1 136 ? 3.534 5.254 2.992 1.00 98.50 136 GLU A CA 1
ATOM 1000 C C . GLU A 1 136 ? 4.069 4.419 1.817 1.00 98.50 136 GLU A C 1
ATOM 1002 O O . GLU A 1 136 ? 4.734 3.414 2.033 1.00 98.50 136 GLU A O 1
ATOM 1007 N N . LEU A 1 137 ? 3.746 4.779 0.577 1.00 97.25 137 LEU A N 1
ATOM 1008 C CA . LEU A 1 137 ? 3.948 3.908 -0.581 1.00 97.25 137 LEU A CA 1
ATOM 1009 C C . LEU A 1 137 ? 4.887 4.475 -1.654 1.00 97.25 137 LEU A C 1
ATOM 1011 O O . LEU A 1 137 ? 5.303 3.730 -2.541 1.00 97.25 137 LEU A O 1
ATOM 1015 N N . THR A 1 138 ? 5.225 5.764 -1.605 1.00 96.31 138 THR A N 1
ATOM 1016 C CA . THR A 1 138 ? 5.919 6.478 -2.698 1.00 96.31 138 THR A CA 1
ATOM 1017 C C . THR A 1 138 ? 7.238 7.138 -2.296 1.00 96.31 138 THR A C 1
ATOM 1019 O O . THR A 1 138 ? 7.867 7.784 -3.130 1.00 96.31 138 THR A O 1
ATOM 1022 N N . GLY A 1 139 ? 7.671 6.975 -1.049 1.00 95.69 139 GLY A N 1
ATOM 1023 C CA . GLY A 1 139 ? 8.910 7.512 -0.503 1.00 95.69 139 GLY A CA 1
ATOM 1024 C C . GLY A 1 139 ? 9.730 6.457 0.239 1.00 95.69 139 GLY A C 1
ATOM 1025 O O . GLY A 1 139 ? 9.565 5.244 0.053 1.00 95.69 139 GLY A O 1
ATOM 1026 N N . GLY A 1 140 ? 10.657 6.935 1.069 1.00 97.62 140 GLY A N 1
ATOM 1027 C CA . GLY A 1 140 ? 11.564 6.092 1.842 1.00 97.62 140 GLY A CA 1
ATOM 1028 C C . GLY A 1 140 ? 12.574 5.334 0.985 1.00 97.62 140 GLY A C 1
ATOM 1029 O O . GLY A 1 140 ? 12.818 5.649 -0.181 1.00 97.62 140 GLY A O 1
ATOM 1030 N N . ILE A 1 141 ? 13.161 4.298 1.573 1.00 97.50 141 ILE A N 1
ATOM 1031 C CA . ILE A 1 141 ? 14.279 3.521 1.029 1.00 97.50 141 ILE A CA 1
ATOM 1032 C C . ILE A 1 141 ? 13.966 2.875 -0.325 1.00 97.50 141 ILE A C 1
ATOM 1034 O O . ILE A 1 141 ? 14.860 2.662 -1.141 1.00 97.50 141 ILE A O 1
ATOM 1038 N N . TYR A 1 142 ? 12.686 2.636 -0.629 1.00 92.50 142 TYR A N 1
ATOM 1039 C CA . TYR A 1 142 ? 12.258 2.065 -1.909 1.00 92.50 142 TYR A CA 1
ATOM 1040 C C . TYR A 1 142 ? 12.313 3.052 -3.070 1.00 92.50 142 TYR A C 1
ATOM 1042 O O . TYR A 1 142 ? 12.387 2.604 -4.216 1.00 92.50 142 TYR A O 1
ATOM 1050 N N . PHE A 1 143 ? 12.357 4.354 -2.794 1.00 93.12 143 PHE A N 1
ATOM 1051 C CA . PHE A 1 143 ? 12.462 5.423 -3.792 1.00 93.12 143 PHE A CA 1
ATOM 1052 C C . PHE A 1 143 ? 13.719 6.284 -3.608 1.00 93.12 143 PHE A C 1
ATOM 1054 O O . PHE A 1 143 ? 14.041 7.090 -4.478 1.00 93.12 143 PHE A O 1
ATOM 1061 N N . GLY A 1 144 ? 14.462 6.083 -2.518 1.00 94.31 144 GLY A N 1
ATOM 1062 C CA . GLY A 1 144 ? 15.717 6.768 -2.251 1.00 94.31 144 GLY A CA 1
ATOM 1063 C C . GLY A 1 144 ? 16.849 6.398 -3.207 1.00 94.31 144 GLY A C 1
ATOM 1064 O O . GLY A 1 144 ? 16.831 5.359 -3.886 1.00 94.31 144 GLY A O 1
ATOM 1065 N N . GLU A 1 145 ? 17.853 7.279 -3.225 1.00 95.19 145 GLU A N 1
ATOM 1066 C CA . GLU A 1 145 ? 19.107 7.074 -3.943 1.00 95.19 145 GLU A CA 1
ATOM 1067 C C . GLU A 1 145 ? 19.774 5.777 -3.487 1.00 95.19 145 GLU A C 1
ATOM 1069 O O . GLU A 1 145 ? 19.830 5.463 -2.292 1.00 95.19 145 GLU A O 1
ATOM 1074 N N . ARG A 1 146 ? 20.287 5.034 -4.463 1.00 94.94 146 ARG A N 1
ATOM 1075 C CA . ARG A 1 146 ? 20.965 3.762 -4.251 1.00 94.94 146 ARG A CA 1
ATOM 1076 C C . ARG A 1 146 ? 22.081 3.582 -5.256 1.00 94.94 146 ARG A C 1
ATOM 1078 O O . ARG A 1 146 ? 22.038 4.158 -6.345 1.00 94.94 146 ARG A O 1
ATOM 1085 N N . GLY A 1 147 ? 23.031 2.730 -4.921 1.00 94.38 147 GLY A N 1
ATOM 1086 C CA . GLY A 1 147 ? 24.127 2.433 -5.819 1.00 94.38 147 GLY A CA 1
ATOM 1087 C C . GLY A 1 147 ? 25.104 1.427 -5.252 1.00 94.38 147 GLY A C 1
ATOM 1088 O O . GLY A 1 147 ? 24.887 0.817 -4.205 1.00 94.38 147 GLY A O 1
ATOM 1089 N N . ARG A 1 148 ? 26.174 1.238 -6.016 1.00 96.06 148 ARG A N 1
ATOM 1090 C CA . ARG A 1 148 ? 27.341 0.434 -5.672 1.00 96.06 148 ARG A CA 1
ATOM 1091 C C . ARG A 1 148 ? 28.582 1.254 -5.977 1.00 96.06 148 ARG A C 1
ATOM 1093 O O . ARG A 1 148 ? 28.546 2.101 -6.873 1.00 96.06 148 ARG A O 1
ATOM 1100 N N . ASN A 1 149 ? 29.654 1.037 -5.224 1.00 96.50 149 ASN A N 1
ATOM 1101 C CA . ASN A 1 149 ? 30.935 1.660 -5.545 1.00 96.50 149 ASN A CA 1
ATOM 1102 C C . ASN A 1 149 ? 31.520 1.061 -6.841 1.00 96.50 149 ASN A C 1
ATOM 1104 O O . ASN A 1 149 ? 31.028 0.053 -7.358 1.00 96.50 149 ASN A O 1
ATOM 1108 N N . ALA A 1 150 ? 32.559 1.694 -7.388 1.00 96.00 150 ALA A N 1
ATOM 1109 C CA . ALA A 1 150 ? 33.145 1.296 -8.669 1.00 96.00 150 ALA A CA 1
ATOM 1110 C C . ALA A 1 150 ? 33.744 -0.122 -8.629 1.00 96.00 150 ALA A C 1
ATOM 1112 O O . ALA A 1 150 ? 33.675 -0.856 -9.613 1.00 96.00 150 ALA A O 1
ATOM 1113 N N . GLU A 1 151 ? 34.286 -0.521 -7.480 1.00 96.75 151 GLU A N 1
ATOM 1114 C CA . GLU A 1 151 ? 34.889 -1.831 -7.236 1.00 96.75 151 GLU A CA 1
ATOM 1115 C C . GLU A 1 151 ? 33.850 -2.934 -6.968 1.00 96.75 151 GLU A C 1
ATOM 1117 O O . GLU A 1 151 ? 34.212 -4.107 -6.875 1.00 96.75 151 GLU A O 1
ATOM 1122 N N . ASN A 1 152 ? 32.564 -2.581 -6.854 1.00 94.31 152 ASN A N 1
ATOM 1123 C CA . ASN A 1 152 ? 31.458 -3.483 -6.528 1.00 94.31 152 ASN A CA 1
ATOM 1124 C C . ASN A 1 152 ? 31.648 -4.253 -5.200 1.00 94.31 152 ASN A C 1
ATOM 1126 O O . ASN A 1 152 ? 31.198 -5.391 -5.051 1.00 94.31 152 ASN A O 1
ATOM 1130 N N . THR A 1 153 ? 32.318 -3.626 -4.233 1.00 97.50 153 THR A N 1
ATOM 1131 C CA . THR A 1 153 ? 32.548 -4.145 -2.875 1.00 97.50 153 THR A CA 1
ATOM 1132 C C . THR A 1 153 ? 31.618 -3.524 -1.836 1.00 97.50 153 THR A C 1
ATOM 1134 O O . THR A 1 153 ? 31.473 -4.071 -0.746 1.00 97.50 153 THR A O 1
ATOM 1137 N N . GLU A 1 154 ? 30.954 -2.419 -2.176 1.00 97.62 154 GLU A N 1
ATOM 1138 C CA . GLU A 1 154 ? 30.009 -1.715 -1.312 1.00 97.62 154 GLU A CA 1
ATOM 1139 C C . GLU A 1 154 ? 28.719 -1.403 -2.074 1.00 97.62 154 GLU A C 1
ATOM 1141 O O . GLU A 1 154 ? 28.731 -1.153 -3.282 1.00 97.62 154 GLU A O 1
ATOM 1146 N N . ALA A 1 155 ? 27.599 -1.406 -1.354 1.00 97.50 155 ALA A N 1
ATOM 1147 C CA . ALA A 1 155 ? 26.287 -1.020 -1.853 1.00 97.50 155 ALA A CA 1
ATOM 1148 C C . ALA A 1 155 ? 25.572 -0.169 -0.802 1.00 97.50 155 ALA A C 1
ATOM 1150 O O . ALA A 1 155 ? 25.807 -0.340 0.396 1.00 97.50 155 ALA A O 1
ATOM 1151 N N . TRP A 1 156 ? 24.692 0.723 -1.244 1.00 97.75 156 TRP A N 1
ATOM 1152 C CA . TRP A 1 156 ? 23.886 1.547 -0.350 1.00 97.75 156 TRP A CA 1
ATOM 1153 C C . TRP A 1 156 ? 22.481 1.766 -0.900 1.00 97.75 156 TRP A C 1
ATOM 1155 O O . TRP A 1 156 ? 22.269 1.799 -2.114 1.00 97.75 156 TRP A O 1
ATOM 1165 N N . ASP A 1 157 ? 21.560 2.015 0.026 1.00 97.75 157 ASP A N 1
ATOM 1166 C CA . ASP A 1 157 ? 20.188 2.448 -0.207 1.00 97.75 157 ASP A CA 1
ATOM 1167 C C . ASP A 1 157 ? 19.839 3.505 0.853 1.00 97.75 157 ASP A C 1
ATOM 1169 O O . ASP A 1 157 ? 20.258 3.401 2.009 1.00 97.75 157 ASP A O 1
ATOM 1173 N N . THR A 1 158 ? 19.086 4.537 0.472 1.00 98.31 158 THR A N 1
ATOM 1174 C CA . THR A 1 158 ? 18.865 5.713 1.332 1.00 98.31 158 THR A CA 1
ATOM 1175 C C . THR A 1 158 ? 17.422 5.807 1.823 1.00 98.31 158 THR A C 1
ATOM 1177 O O . THR A 1 158 ? 16.519 6.098 1.045 1.00 98.31 158 THR A O 1
ATOM 1180 N N . GLU A 1 159 ? 17.191 5.652 3.129 1.00 98.62 159 GLU A N 1
ATOM 1181 C CA . GLU A 1 159 ? 15.900 5.970 3.761 1.00 98.62 159 GLU A CA 1
ATOM 1182 C C . GLU A 1 159 ? 15.763 7.490 3.938 1.00 98.62 159 GLU A C 1
ATOM 1184 O O . GLU A 1 159 ? 16.409 8.089 4.801 1.00 98.62 159 GLU A O 1
ATOM 1189 N N . ARG A 1 160 ? 14.907 8.126 3.133 1.00 98.12 160 ARG A N 1
ATOM 1190 C CA . ARG A 1 160 ? 14.676 9.575 3.182 1.00 98.12 160 ARG A CA 1
ATOM 1191 C C . ARG A 1 160 ? 13.193 9.906 3.067 1.00 98.12 160 ARG A C 1
ATOM 1193 O O . ARG A 1 160 ? 12.505 9.386 2.196 1.00 98.12 160 ARG A O 1
ATOM 1200 N N . TYR A 1 161 ? 12.753 10.828 3.918 1.00 98.62 161 TYR A N 1
ATOM 1201 C CA . TYR A 1 161 ? 11.438 11.457 3.859 1.00 98.62 161 TYR A CA 1
ATOM 1202 C C . TYR A 1 161 ? 11.559 12.960 4.081 1.00 98.62 161 TYR A C 1
ATOM 1204 O O . TYR A 1 161 ? 12.429 13.433 4.813 1.00 98.62 161 TYR A O 1
ATOM 1212 N N . SER A 1 162 ? 10.653 13.706 3.468 1.00 98.44 162 SER A N 1
ATOM 1213 C CA . SER A 1 162 ? 10.368 15.099 3.784 1.00 98.44 162 SER A CA 1
ATOM 1214 C C . SER A 1 162 ? 9.194 15.208 4.762 1.00 98.44 162 SER A C 1
ATOM 1216 O O . SER A 1 162 ? 8.351 14.314 4.858 1.00 98.44 162 SER A O 1
ATOM 1218 N N . LYS A 1 163 ? 9.093 16.344 5.467 1.00 98.44 163 LYS A N 1
ATOM 1219 C CA . LYS A 1 163 ? 7.968 16.612 6.379 1.00 98.44 163 LYS A CA 1
ATOM 1220 C C . LYS A 1 163 ? 6.597 16.448 5.697 1.00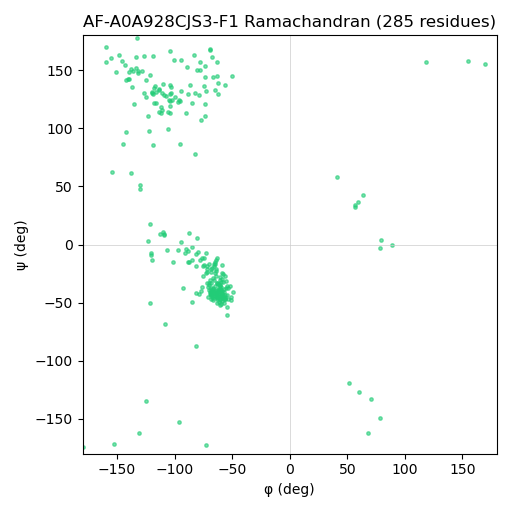 98.44 163 LYS A C 1
ATOM 1222 O O . LYS A 1 163 ? 5.760 15.765 6.279 1.00 98.44 163 LYS A O 1
ATOM 1227 N N . PRO A 1 164 ? 6.352 16.994 4.486 1.00 98.38 164 PRO A N 1
ATOM 1228 C CA . PRO A 1 164 ? 5.056 16.841 3.824 1.00 98.38 164 PRO A CA 1
ATOM 1229 C C . PRO A 1 164 ? 4.700 15.391 3.480 1.00 98.38 164 PRO A 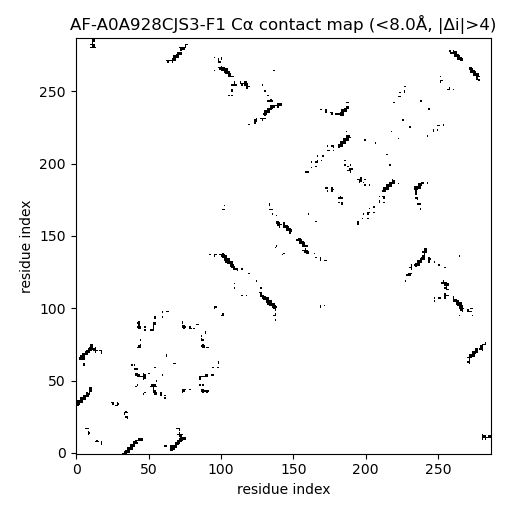C 1
ATOM 1231 O O . PRO A 1 164 ? 3.526 15.034 3.536 1.00 98.38 164 PRO A O 1
ATOM 1234 N N . GLU A 1 165 ? 5.685 14.547 3.146 1.00 98.38 165 GLU A N 1
ATOM 1235 C CA . GLU A 1 165 ? 5.445 13.125 2.855 1.00 98.38 165 GLU A CA 1
ATOM 1236 C C . GLU A 1 165 ? 4.978 12.357 4.091 1.00 98.38 165 GLU A C 1
ATOM 1238 O O . GLU A 1 165 ? 4.073 11.533 3.987 1.00 98.38 165 GLU A O 1
ATOM 1243 N N . ILE A 1 166 ? 5.565 12.664 5.250 1.00 98.81 166 ILE A N 1
ATOM 1244 C CA . ILE A 1 166 ? 5.188 12.092 6.546 1.00 98.81 166 ILE A CA 1
ATOM 1245 C C . ILE A 1 166 ? 3.826 12.637 6.995 1.00 98.81 166 ILE A C 1
ATOM 1247 O O . ILE A 1 166 ? 2.960 11.890 7.444 1.00 98.81 166 ILE A O 1
ATOM 1251 N N . GLU A 1 167 ? 3.611 13.945 6.871 1.00 98.69 167 GLU A N 1
ATOM 1252 C CA . GLU A 1 167 ? 2.391 14.582 7.362 1.00 98.69 167 GLU A CA 1
ATOM 1253 C C . GLU A 1 167 ? 1.144 14.058 6.640 1.00 98.69 167 GLU A C 1
ATOM 1255 O O . GLU A 1 167 ? 0.173 13.689 7.299 1.00 98.69 167 GLU A O 1
ATOM 1260 N N . ARG A 1 168 ? 1.171 13.951 5.302 1.00 98.00 168 ARG A N 1
ATOM 1261 C CA . ARG A 1 168 ? 0.010 13.480 4.520 1.00 98.00 168 ARG A CA 1
ATOM 1262 C C . ARG A 1 168 ? -0.426 12.059 4.893 1.00 98.00 168 ARG A C 1
ATOM 1264 O O . ARG A 1 168 ? -1.620 11.797 5.002 1.00 98.00 168 ARG A O 1
ATOM 1271 N N . ILE A 1 169 ? 0.524 11.150 5.129 1.00 98.56 169 ILE A N 1
ATOM 1272 C CA . ILE A 1 169 ? 0.210 9.757 5.473 1.00 98.56 169 ILE A CA 1
ATOM 1273 C C . ILE A 1 169 ? -0.260 9.632 6.925 1.00 98.56 169 ILE A C 1
ATOM 1275 O O . ILE A 1 169 ? -1.197 8.884 7.202 1.00 98.56 169 ILE A O 1
ATOM 1279 N N . LEU A 1 170 ? 0.314 10.413 7.846 1.00 98.75 170 LEU A N 1
ATOM 1280 C CA . LEU A 1 170 ? -0.140 10.441 9.235 1.00 98.75 170 LEU A CA 1
ATOM 1281 C C . LEU A 1 170 ? -1.536 11.050 9.373 1.00 98.75 170 LEU A C 1
ATOM 1283 O O . LEU A 1 170 ? -2.347 10.493 10.108 1.00 98.75 170 LEU A O 1
ATOM 1287 N N . ARG A 1 171 ? -1.853 12.131 8.643 1.00 98.56 171 ARG A N 1
ATOM 1288 C CA . ARG A 1 171 ? -3.215 12.697 8.604 1.00 98.56 171 ARG A CA 1
ATOM 1289 C C . ARG A 1 171 ? -4.231 11.649 8.159 1.00 98.56 171 ARG A C 1
ATOM 1291 O O . ARG A 1 171 ? -5.214 11.439 8.860 1.00 98.56 171 ARG A O 1
ATOM 1298 N N . LEU A 1 172 ? -3.941 10.906 7.090 1.00 98.31 172 LEU A N 1
ATOM 1299 C CA . LEU A 1 172 ? -4.798 9.797 6.667 1.00 98.31 172 LEU A CA 1
ATOM 1300 C C . LEU A 1 172 ? -4.925 8.706 7.746 1.00 98.31 172 LEU A C 1
ATOM 1302 O O . LEU A 1 172 ? -6.010 8.154 7.936 1.00 98.31 172 LEU A O 1
ATOM 1306 N N . GLY A 1 173 ? -3.844 8.400 8.471 1.00 98.56 173 GLY A N 1
ATOM 1307 C CA . GLY A 1 173 ? -3.865 7.494 9.622 1.00 98.56 173 GLY A CA 1
ATOM 1308 C C . GLY A 1 173 ? -4.816 7.962 10.727 1.00 98.56 173 GLY A C 1
ATOM 1309 O O . GLY A 1 173 ? -5.667 7.191 11.172 1.00 98.56 173 GLY A O 1
ATOM 1310 N N . PHE A 1 174 ? -4.733 9.235 11.119 1.00 98.81 174 PHE A N 1
ATOM 1311 C CA . PHE A 1 174 ? -5.637 9.846 12.097 1.00 98.81 174 PHE A CA 1
ATOM 1312 C C . PHE A 1 174 ? -7.095 9.840 11.623 1.00 98.81 174 PHE A C 1
ATOM 1314 O O . PHE A 1 174 ? -7.974 9.374 12.345 1.00 98.81 174 PHE A O 1
ATOM 1321 N N . GLU A 1 175 ? -7.358 10.289 10.396 1.00 98.44 175 GLU A N 1
ATOM 1322 C CA . GLU A 1 175 ? -8.700 10.308 9.801 1.00 98.44 175 GLU A CA 1
ATOM 1323 C C . GLU A 1 175 ? -9.309 8.903 9.692 1.00 98.44 175 GLU A C 1
ATOM 1325 O O . GLU A 1 175 ? -10.520 8.719 9.847 1.00 98.44 175 GLU A O 1
ATOM 1330 N N . SER A 1 176 ? -8.476 7.894 9.429 1.00 98.31 176 SER A N 1
ATOM 1331 C CA . SER A 1 176 ? -8.896 6.493 9.415 1.00 98.31 176 SER A CA 1
ATOM 1332 C C . SER A 1 176 ? -9.238 6.006 10.821 1.00 98.31 176 SER A C 1
ATOM 1334 O O . SER A 1 176 ? -10.271 5.363 11.003 1.00 98.31 176 SER A O 1
ATOM 1336 N N . ALA A 1 177 ? -8.428 6.359 11.825 1.00 98.69 177 ALA A N 1
ATOM 1337 C CA . ALA A 1 177 ? -8.686 6.018 13.222 1.00 98.69 177 ALA A CA 1
ATOM 1338 C C . ALA A 1 177 ? -9.973 6.677 13.748 1.00 98.69 177 ALA A C 1
ATOM 1340 O O . ALA A 1 177 ? -10.761 6.014 14.423 1.00 98.69 177 ALA A O 1
ATOM 1341 N N . GLN A 1 178 ? -10.256 7.935 13.383 1.00 98.50 178 GLN A N 1
ATOM 1342 C CA . GLN A 1 178 ? -11.502 8.632 13.751 1.00 98.50 178 GLN A CA 1
ATOM 1343 C C . GLN A 1 178 ? -12.766 7.899 13.283 1.00 98.50 178 GLN A C 1
ATOM 1345 O O . GLN A 1 178 ? -13.798 7.948 13.953 1.00 98.50 178 GLN A O 1
ATOM 1350 N N . LYS A 1 179 ? -12.690 7.208 12.139 1.00 98.12 179 LYS A N 1
ATOM 1351 C CA . LYS A 1 179 ? -13.788 6.411 11.565 1.00 98.12 179 LYS A CA 1
ATOM 1352 C C . LYS A 1 179 ? -13.862 4.991 12.141 1.00 98.12 179 LYS A C 1
ATOM 1354 O O . LYS A 1 179 ? -14.741 4.227 11.746 1.00 98.12 179 LYS A O 1
ATOM 1359 N N . ARG A 1 180 ? -12.935 4.628 13.033 1.00 97.94 180 ARG A N 1
ATOM 1360 C CA . ARG A 1 180 ? -12.779 3.294 13.625 1.00 97.94 180 ARG A CA 1
ATOM 1361 C C . ARG A 1 180 ? -12.809 3.384 15.155 1.00 97.94 180 ARG A C 1
ATOM 1363 O O . ARG A 1 180 ? -13.692 4.037 15.708 1.00 97.94 180 ARG A O 1
ATOM 1370 N N . GLN A 1 181 ? -11.894 2.717 15.858 1.00 97.88 181 GLN A N 1
ATOM 1371 C CA . GLN A 1 181 ? -11.864 2.659 17.325 1.00 97.88 181 GLN A CA 1
ATOM 1372 C C . GLN A 1 181 ? -11.086 3.824 17.950 1.00 97.88 181 GLN A C 1
ATOM 1374 O O . GLN A 1 181 ? -10.856 3.825 19.159 1.00 97.88 181 GLN A O 1
ATOM 1379 N N . LYS A 1 182 ? -10.719 4.827 17.140 1.00 98.62 182 LYS A N 1
ATOM 1380 C CA . LYS A 1 182 ? -10.018 6.045 17.547 1.00 98.62 182 LYS A CA 1
ATOM 1381 C C . LYS A 1 182 ? -8.662 5.781 18.193 1.00 98.62 182 LYS A C 1
ATOM 1383 O O . LYS A 1 182 ? -8.271 6.501 19.108 1.00 98.62 182 LYS A O 1
ATOM 1388 N N . LYS A 1 183 ? -7.927 4.775 17.707 1.00 98.81 183 LYS A N 1
ATOM 1389 C CA . LYS A 1 183 ? -6.544 4.520 18.134 1.00 98.81 183 LYS A CA 1
ATOM 1390 C C . LYS A 1 183 ? -5.604 4.487 16.940 1.00 98.81 183 LYS A C 1
ATOM 1392 O O . LYS A 1 183 ? -5.816 3.728 15.996 1.00 98.81 183 LYS A O 1
ATOM 1397 N N . LEU A 1 184 ? -4.542 5.281 17.016 1.00 98.88 184 LEU A N 1
ATOM 1398 C CA . LEU A 1 184 ? -3.463 5.301 16.040 1.00 98.88 184 LEU A CA 1
ATOM 1399 C C . LEU A 1 184 ? -2.150 4.901 16.716 1.00 98.88 184 LEU A C 1
ATOM 1401 O O . LEU A 1 184 ? -1.693 5.550 17.656 1.00 98.88 184 LEU A O 1
ATOM 1405 N N . CYS A 1 185 ? -1.520 3.846 16.209 1.00 98.94 185 CYS A N 1
ATOM 1406 C CA . CYS A 1 185 ? -0.162 3.463 16.570 1.00 98.94 185 CYS A CA 1
ATOM 1407 C C . CYS A 1 185 ? 0.794 3.844 15.436 1.00 98.94 185 CYS A C 1
ATOM 1409 O O . CYS A 1 185 ? 0.742 3.263 14.351 1.00 98.94 185 CYS A O 1
ATOM 1411 N N . VAL A 1 186 ? 1.691 4.797 15.683 1.00 98.94 186 VAL A N 1
ATOM 1412 C CA . VAL A 1 186 ? 2.778 5.121 14.752 1.00 98.94 186 VAL A CA 1
ATOM 1413 C C . VAL A 1 186 ? 3.941 4.169 15.008 1.00 98.94 186 VAL A C 1
ATOM 1415 O O . VAL A 1 186 ? 4.447 4.082 16.130 1.00 98.94 186 VAL A O 1
ATOM 1418 N N . VAL A 1 187 ? 4.344 3.429 13.974 1.00 98.94 187 VAL A N 1
ATOM 1419 C CA . VAL A 1 187 ? 5.412 2.428 14.072 1.00 98.94 187 VAL A CA 1
ATOM 1420 C C . VAL A 1 187 ? 6.677 2.902 13.365 1.00 98.94 187 VAL A C 1
ATOM 1422 O O . VAL A 1 187 ? 6.635 3.274 12.192 1.00 98.94 187 VAL A O 1
ATOM 1425 N N . ASP A 1 188 ? 7.811 2.867 14.070 1.00 98.81 188 ASP A N 1
ATOM 1426 C CA . ASP A 1 188 ? 9.079 3.445 13.610 1.00 98.81 188 ASP A CA 1
ATOM 1427 C C . ASP A 1 188 ? 10.325 2.751 14.206 1.00 98.81 188 ASP A C 1
ATOM 1429 O O . ASP A 1 188 ? 10.235 1.718 14.870 1.00 98.81 188 ASP A O 1
ATOM 1433 N N . LYS A 1 189 ? 11.520 3.312 13.985 1.00 98.69 189 LYS A N 1
ATOM 1434 C CA . LYS A 1 189 ? 12.766 2.914 14.662 1.00 98.69 189 LYS A CA 1
ATOM 1435 C C . LYS A 1 189 ? 13.515 4.123 15.244 1.00 98.69 189 LYS A C 1
ATOM 1437 O O . LYS A 1 189 ? 14.720 4.281 15.045 1.00 98.69 189 LYS A O 1
ATOM 1442 N N . ALA A 1 190 ? 12.811 5.010 15.953 1.00 98.50 190 ALA A N 1
ATOM 1443 C CA . ALA A 1 190 ? 13.338 6.307 16.412 1.00 98.50 190 ALA A CA 1
ATOM 1444 C C . ALA A 1 190 ? 14.483 6.213 17.440 1.00 98.50 190 ALA A C 1
ATOM 1446 O O . ALA A 1 190 ? 15.216 7.182 17.655 1.00 98.50 190 ALA A O 1
ATOM 1447 N N . ASN A 1 191 ? 14.694 5.041 18.048 1.00 98.06 191 ASN A N 1
ATOM 1448 C CA . ASN A 1 191 ? 15.878 4.793 18.868 1.00 98.06 191 ASN A CA 1
ATOM 1449 C C . ASN A 1 191 ? 17.179 4.767 18.048 1.00 98.06 191 ASN A C 1
ATOM 1451 O O . ASN A 1 191 ? 18.240 4.992 18.621 1.00 98.06 191 ASN A O 1
ATOM 1455 N N . ILE A 1 192 ? 17.107 4.555 16.729 1.00 98.44 192 ILE A N 1
ATOM 1456 C CA . ILE A 1 192 ? 18.271 4.481 15.836 1.00 98.44 192 ILE A CA 1
ATOM 1457 C C . ILE A 1 192 ? 18.203 5.528 14.715 1.00 98.44 192 ILE A C 1
ATOM 1459 O O . ILE A 1 192 ? 19.173 6.254 14.514 1.00 98.44 192 ILE A O 1
ATOM 1463 N N . LEU A 1 193 ? 17.080 5.625 13.995 1.00 98.62 193 LEU A N 1
ATOM 1464 C CA . LEU A 1 193 ? 16.992 6.352 12.722 1.00 98.62 193 LEU A CA 1
ATOM 1465 C C . LEU A 1 193 ? 16.503 7.800 12.885 1.00 98.62 193 LEU A C 1
ATOM 1467 O O . LEU A 1 193 ? 15.455 8.036 13.484 1.00 98.62 193 LEU A O 1
ATOM 1471 N N . GLU A 1 194 ? 17.196 8.752 12.251 1.00 98.75 194 GLU A N 1
ATOM 1472 C CA . GLU A 1 194 ? 16.769 10.163 12.166 1.00 98.75 194 GLU A CA 1
ATOM 1473 C C . GLU A 1 194 ? 15.430 10.326 11.439 1.00 98.75 194 GLU A C 1
ATOM 1475 O O . GLU A 1 194 ? 14.542 11.025 11.921 1.00 98.75 194 GLU A O 1
ATOM 1480 N N . SER A 1 195 ? 15.230 9.608 10.327 1.00 98.62 195 SER A N 1
ATOM 1481 C CA . SER A 1 195 ? 13.945 9.600 9.617 1.00 98.62 195 SER A CA 1
ATOM 1482 C C . SER A 1 195 ? 12.797 9.218 10.556 1.00 98.62 195 SER A C 1
ATOM 1484 O O . SER A 1 195 ? 11.765 9.878 10.577 1.00 98.62 195 SER A O 1
ATOM 1486 N N . SER A 1 196 ? 12.993 8.207 11.405 1.00 98.81 196 SER A N 1
ATOM 1487 C CA . SER A 1 196 ? 11.996 7.774 12.389 1.00 98.81 196 SER A CA 1
ATOM 1488 C C . SER A 1 196 ? 11.758 8.783 13.517 1.00 98.81 196 SER A C 1
ATOM 1490 O O . SER A 1 196 ? 10.631 8.893 13.995 1.00 98.81 196 SER A O 1
ATOM 1492 N N . ARG A 1 197 ? 12.779 9.540 13.945 1.00 98.81 197 ARG A N 1
ATOM 1493 C CA . ARG A 1 197 ? 12.595 10.645 14.906 1.00 98.81 197 ARG A CA 1
ATOM 1494 C C . ARG A 1 197 ? 11.707 11.730 14.303 1.00 98.81 197 ARG A C 1
ATOM 1496 O O . ARG A 1 197 ? 10.720 12.113 14.924 1.00 98.81 197 ARG A O 1
ATOM 1503 N N . MET A 1 198 ? 11.970 12.099 13.049 1.00 98.81 198 MET A N 1
ATOM 1504 C CA . MET A 1 198 ? 11.138 13.037 12.298 1.00 98.81 198 MET A CA 1
ATOM 1505 C C . MET A 1 198 ? 9.688 12.545 12.151 1.00 98.81 198 MET A C 1
ATOM 1507 O O . MET A 1 198 ? 8.759 13.333 12.303 1.00 98.81 198 MET A O 1
ATOM 1511 N N . TRP A 1 199 ? 9.464 11.244 11.924 1.00 98.81 199 TRP A N 1
ATOM 1512 C CA . TRP A 1 199 ? 8.114 10.658 11.916 1.00 98.81 199 TRP A CA 1
ATOM 1513 C C . TRP A 1 199 ? 7.351 10.918 13.223 1.00 98.81 199 TRP A C 1
ATOM 1515 O O . TRP A 1 199 ? 6.193 11.341 13.179 1.00 98.81 199 TRP A O 1
ATOM 1525 N N . ARG A 1 200 ? 7.999 10.731 14.382 1.00 98.75 200 ARG A N 1
ATOM 1526 C CA . ARG A 1 200 ? 7.387 11.033 15.688 1.00 98.75 200 ARG A CA 1
ATOM 1527 C C . ARG A 1 200 ? 7.132 12.520 15.885 1.00 98.75 200 ARG A C 1
ATOM 1529 O O . ARG A 1 200 ? 6.049 12.887 16.325 1.00 98.75 200 ARG A O 1
ATOM 1536 N N . GLU A 1 201 ? 8.097 13.369 15.538 1.00 98.81 201 GLU A N 1
ATOM 1537 C CA . GLU A 1 201 ? 7.960 14.827 15.644 1.00 98.81 201 GLU A CA 1
ATOM 1538 C C . GLU A 1 201 ? 6.767 15.345 14.835 1.00 98.81 201 GLU A C 1
ATOM 1540 O O . GLU A 1 201 ? 5.982 16.154 15.329 1.00 98.81 201 GLU A O 1
ATOM 1545 N N . VAL A 1 202 ? 6.592 14.854 13.605 1.00 98.88 202 VAL A N 1
ATOM 1546 C CA . VAL A 1 202 ? 5.454 15.237 12.763 1.00 98.88 202 VAL A CA 1
ATOM 1547 C C . VAL A 1 202 ? 4.142 14.736 13.361 1.00 98.8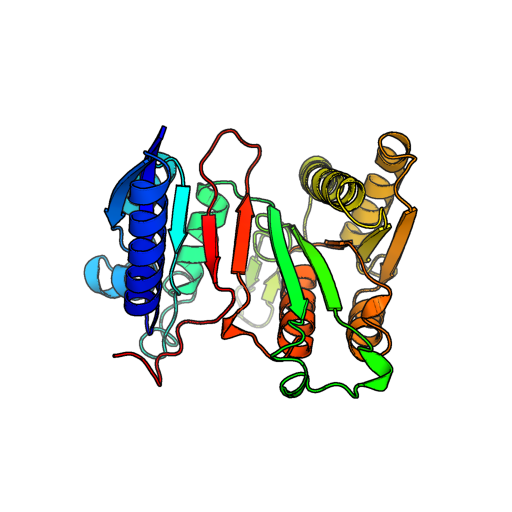8 202 VAL A C 1
ATOM 1549 O O . VAL A 1 202 ? 3.209 15.530 13.460 1.00 98.88 202 VAL A O 1
ATOM 1552 N N . ALA A 1 203 ? 4.076 13.477 13.811 1.00 98.75 203 ALA A N 1
ATOM 1553 C CA . ALA A 1 203 ? 2.887 12.916 14.461 1.00 98.75 203 ALA A CA 1
ATOM 1554 C C . ALA A 1 203 ? 2.450 13.733 15.684 1.00 98.75 203 ALA A C 1
ATOM 1556 O O . ALA A 1 203 ? 1.282 14.097 15.799 1.00 98.75 203 ALA A O 1
ATOM 1557 N N . GLU A 1 204 ? 3.398 14.076 16.557 1.00 98.62 204 GLU A N 1
ATOM 1558 C CA . GLU A 1 204 ? 3.158 14.933 17.720 1.00 98.62 204 GLU A CA 1
ATOM 1559 C C . GLU A 1 204 ? 2.695 16.333 17.306 1.00 98.62 204 GLU A C 1
ATOM 1561 O O . GLU A 1 204 ? 1.792 16.889 17.924 1.00 98.62 204 GLU A O 1
ATOM 1566 N N . SER A 1 205 ? 3.268 16.895 16.237 1.00 98.56 205 SER A N 1
ATOM 1567 C CA . SER A 1 205 ? 2.933 18.250 15.786 1.00 98.56 205 SER A CA 1
ATOM 1568 C C . SER A 1 205 ? 1.516 18.403 15.224 1.00 98.56 205 SER A C 1
ATOM 1570 O O . SER A 1 205 ? 0.987 19.511 15.245 1.00 98.56 205 SER A O 1
ATOM 1572 N N . ILE A 1 206 ? 0.902 17.318 14.734 1.00 98.44 206 ILE A N 1
ATOM 1573 C CA . ILE A 1 206 ? -0.451 17.337 14.150 1.00 98.44 206 ILE A CA 1
ATOM 1574 C C . ILE A 1 206 ? -1.518 16.693 15.044 1.00 98.44 206 ILE A C 1
ATOM 1576 O O . ILE A 1 206 ? -2.695 16.727 14.697 1.00 98.44 206 ILE A O 1
ATOM 1580 N N . LYS A 1 207 ? -1.148 16.099 16.188 1.00 97.81 207 LYS A N 1
ATOM 1581 C CA . LYS A 1 207 ? -2.095 15.356 17.043 1.00 97.81 207 LYS A CA 1
ATOM 1582 C C . LYS A 1 207 ? -3.241 16.222 17.575 1.00 97.81 207 LYS A C 1
ATOM 1584 O O . LYS A 1 207 ? -4.341 15.721 17.788 1.00 97.81 207 LYS A O 1
ATOM 1589 N N . ASP A 1 208 ? -2.993 17.516 17.782 1.00 97.81 208 ASP A N 1
ATOM 1590 C CA . ASP A 1 208 ? -3.977 18.447 18.344 1.00 97.81 208 ASP A CA 1
ATOM 1591 C C . ASP A 1 208 ? -5.126 18.752 17.369 1.00 97.81 208 ASP A C 1
ATOM 1593 O O . ASP A 1 208 ? -6.191 19.197 17.810 1.00 97.81 208 ASP A O 1
ATOM 1597 N N . ASP A 1 209 ? -4.950 18.450 16.077 1.00 98.44 209 ASP A N 1
ATOM 1598 C CA . ASP A 1 209 ? -6.019 18.475 15.072 1.00 98.44 209 ASP A CA 1
ATOM 1599 C C . ASP A 1 209 ? -7.004 17.296 15.263 1.00 98.44 209 ASP A C 1
ATOM 1601 O O . ASP A 1 209 ? -8.142 17.356 14.798 1.00 98.44 209 ASP A O 1
ATOM 1605 N N . TYR A 1 210 ? -6.601 16.241 15.990 1.00 98.31 210 TYR A N 1
ATOM 1606 C CA . TYR A 1 210 ? -7.313 14.962 16.128 1.00 98.31 210 TYR A CA 1
ATOM 1607 C C . TYR A 1 210 ? -7.466 14.533 17.595 1.00 98.31 210 TYR A C 1
ATOM 1609 O O . TYR A 1 210 ? -7.148 13.408 17.978 1.00 98.31 210 TYR A O 1
ATOM 1617 N N . LYS A 1 211 ? -7.972 15.438 18.441 1.00 96.50 211 LYS A N 1
ATOM 1618 C CA . LYS A 1 211 ? -8.043 15.263 19.910 1.00 96.50 211 LYS A CA 1
ATOM 1619 C C . LYS A 1 211 ? -8.840 14.050 20.393 1.00 96.50 211 LYS A C 1
ATOM 1621 O O . LYS A 1 211 ? -8.741 13.690 21.562 1.00 96.50 211 LYS A O 1
ATOM 1626 N N . ASP A 1 212 ? -9.678 13.470 19.540 1.00 97.81 212 ASP A N 1
ATOM 1627 C CA . ASP A 1 212 ? -10.468 12.288 19.862 1.00 97.81 212 ASP A CA 1
ATOM 1628 C C . ASP A 1 212 ? -9.759 10.966 19.535 1.00 97.81 212 ASP A C 1
ATOM 1630 O O . ASP A 1 212 ? -10.307 9.917 19.866 1.00 97.81 212 ASP A O 1
ATOM 1634 N N . VAL A 1 213 ? -8.568 11.006 18.927 1.00 98.75 213 VAL A N 1
ATOM 1635 C CA . VAL A 1 213 ? -7.745 9.832 18.614 1.00 98.75 213 VAL A CA 1
ATOM 1636 C C . VAL A 1 213 ? -6.638 9.656 19.652 1.00 98.75 213 VAL A C 1
ATOM 1638 O O . VAL A 1 213 ? -5.833 10.552 19.895 1.00 98.75 213 VAL A O 1
ATOM 1641 N N . GLU A 1 214 ? -6.557 8.462 20.231 1.00 98.75 214 GLU A N 1
ATOM 1642 C CA . GLU A 1 214 ? -5.439 8.044 21.073 1.00 98.75 214 GLU A CA 1
ATOM 1643 C C . GLU A 1 214 ? -4.208 7.767 20.193 1.00 98.75 214 GLU A C 1
ATOM 1645 O O . GLU A 1 214 ? -4.184 6.796 19.432 1.00 98.75 214 GLU A O 1
ATOM 1650 N N . LEU A 1 215 ? -3.187 8.626 20.290 1.00 98.81 215 LEU A N 1
ATOM 1651 C CA . LEU A 1 215 ? -1.894 8.442 19.630 1.00 98.81 215 LEU A CA 1
ATOM 1652 C C . LEU A 1 215 ? -0.944 7.637 20.525 1.00 98.81 215 LEU A C 1
ATOM 1654 O O . LEU A 1 215 ? -0.711 7.987 21.681 1.00 98.81 215 LEU A O 1
ATOM 1658 N N . SER A 1 216 ? -0.337 6.600 19.959 1.00 98.88 216 SER A N 1
ATOM 1659 C CA . SER A 1 216 ? 0.720 5.808 20.588 1.00 98.88 216 SER A CA 1
ATOM 1660 C C . SER A 1 216 ? 1.882 5.579 19.620 1.00 98.88 216 SER A C 1
ATOM 1662 O O . SER A 1 216 ? 1.734 5.718 18.404 1.00 98.88 216 SER A O 1
ATOM 1664 N N . PHE A 1 217 ? 3.045 5.218 20.164 1.00 98.88 217 PHE A N 1
ATOM 1665 C CA . PHE A 1 217 ? 4.246 4.915 19.388 1.00 98.88 217 PHE A CA 1
ATOM 1666 C C . PHE A 1 217 ? 4.768 3.528 19.725 1.00 98.88 217 PHE A C 1
ATOM 1668 O O . PHE A 1 217 ? 4.801 3.135 20.893 1.00 98.88 217 PHE A O 1
ATOM 1675 N N . MET A 1 218 ? 5.256 2.814 18.716 1.00 98.88 218 MET A N 1
ATOM 1676 C CA . MET A 1 218 ? 5.870 1.506 18.903 1.00 98.88 218 MET A CA 1
ATOM 1677 C C . MET A 1 218 ? 7.070 1.335 17.977 1.00 98.88 218 MET A C 1
ATOM 1679 O O . MET A 1 218 ? 7.055 1.769 16.830 1.00 98.88 218 MET A O 1
ATOM 1683 N N . TYR A 1 219 ? 8.135 0.700 18.466 1.00 98.88 219 TYR A N 1
ATOM 1684 C CA . TYR A 1 219 ? 9.236 0.330 17.580 1.00 98.88 219 TYR A CA 1
ATOM 1685 C C . TYR A 1 219 ? 8.844 -0.855 16.696 1.00 98.88 219 TYR A C 1
ATOM 1687 O O . TYR A 1 219 ? 8.147 -1.750 17.164 1.00 98.88 219 TYR A O 1
ATOM 1695 N N . VAL A 1 220 ? 9.314 -0.881 15.448 1.00 98.81 220 VAL A N 1
ATOM 1696 C CA . VAL A 1 220 ? 8.956 -1.900 14.441 1.00 98.81 220 VAL A CA 1
ATOM 1697 C C . VAL A 1 220 ? 9.225 -3.339 14.892 1.00 98.81 220 VAL A C 1
ATOM 1699 O O . VAL A 1 220 ? 8.415 -4.221 14.636 1.00 98.81 220 VAL A O 1
ATOM 1702 N N . ASP A 1 221 ? 10.308 -3.580 15.628 1.00 98.69 221 ASP A N 1
ATOM 1703 C CA . ASP A 1 221 ? 10.616 -4.891 16.208 1.00 98.69 221 ASP A CA 1
ATOM 1704 C C . ASP A 1 221 ? 9.611 -5.296 17.288 1.00 98.69 221 ASP A C 1
ATOM 1706 O O . ASP A 1 221 ? 9.154 -6.437 17.310 1.00 98.69 221 ASP A O 1
ATOM 1710 N N . ASN A 1 222 ? 9.211 -4.360 18.153 1.00 98.81 222 ASN A N 1
ATOM 1711 C CA . ASN A 1 222 ? 8.148 -4.622 19.120 1.00 98.81 222 ASN A CA 1
ATOM 1712 C C . ASN A 1 222 ? 6.788 -4.778 18.420 1.00 98.81 222 ASN A C 1
ATOM 1714 O O . ASN A 1 222 ? 6.015 -5.642 18.811 1.00 98.81 222 ASN A O 1
ATOM 1718 N N . ALA A 1 223 ? 6.505 -4.007 17.368 1.00 98.81 223 ALA A N 1
ATOM 1719 C CA . ALA A 1 223 ? 5.269 -4.129 16.597 1.00 98.81 223 ALA A CA 1
ATOM 1720 C C . ALA A 1 223 ? 5.118 -5.527 15.987 1.00 98.81 223 ALA A C 1
ATOM 1722 O O . ALA A 1 223 ? 4.061 -6.131 16.156 1.00 98.81 223 ALA A O 1
ATOM 1723 N N . ALA A 1 224 ? 6.186 -6.078 15.402 1.00 98.75 224 ALA A N 1
ATOM 1724 C CA . ALA A 1 224 ? 6.204 -7.461 14.925 1.00 98.75 224 ALA A CA 1
ATOM 1725 C C . ALA A 1 224 ? 5.886 -8.454 16.061 1.00 98.75 224 ALA A C 1
ATOM 1727 O O . ALA A 1 224 ? 4.947 -9.245 15.996 1.00 98.75 224 ALA A O 1
ATOM 1728 N N . MET A 1 225 ? 6.569 -8.330 17.207 1.00 98.56 225 MET A N 1
ATOM 1729 C CA . MET A 1 225 ? 6.268 -9.167 18.376 1.00 98.56 225 MET A CA 1
ATOM 1730 C C . MET A 1 225 ? 4.813 -9.024 18.857 1.00 98.56 225 MET A C 1
ATOM 1732 O O . MET A 1 225 ? 4.192 -10.014 19.249 1.00 98.56 225 MET A O 1
ATOM 1736 N N . GLN A 1 226 ? 4.260 -7.810 18.852 1.00 98.38 226 GLN A N 1
ATOM 1737 C CA . GLN A 1 226 ? 2.897 -7.531 19.302 1.00 98.38 226 GLN A CA 1
ATOM 1738 C C . GLN A 1 226 ? 1.834 -8.054 18.337 1.00 98.38 226 GLN A C 1
ATOM 1740 O O . GLN A 1 226 ? 0.785 -8.489 18.814 1.00 98.38 226 GLN A O 1
ATOM 1745 N N . LEU A 1 227 ? 2.093 -8.068 17.026 1.00 97.81 227 LEU A N 1
ATOM 1746 C CA . LEU A 1 227 ? 1.203 -8.697 16.048 1.00 97.81 227 LEU A CA 1
ATOM 1747 C C . LEU A 1 227 ? 1.035 -10.193 16.345 1.00 97.81 227 LEU A C 1
ATOM 1749 O O . LEU A 1 227 ? -0.071 -10.714 16.270 1.00 97.81 227 LEU A O 1
ATOM 1753 N N . VAL A 1 228 ? 2.083 -10.877 16.799 1.00 97.12 228 VAL A N 1
ATOM 1754 C CA . VAL A 1 228 ? 1.970 -12.281 17.226 1.00 97.12 228 VAL A CA 1
ATOM 1755 C C . VAL A 1 228 ? 1.378 -12.409 18.633 1.00 97.12 228 VAL A C 1
ATOM 1757 O O . VAL A 1 228 ? 0.559 -13.289 18.899 1.00 97.12 228 VAL A O 1
ATOM 1760 N N . ARG A 1 229 ? 1.806 -11.562 19.576 1.00 96.69 229 ARG A N 1
ATOM 1761 C CA . ARG A 1 229 ? 1.513 -11.745 21.007 1.00 96.69 229 ARG A CA 1
ATOM 1762 C C . ARG A 1 229 ? 0.128 -11.259 21.423 1.00 96.69 229 ARG A C 1
ATOM 1764 O O . ARG A 1 229 ? -0.498 -11.901 22.269 1.00 96.69 229 ARG A O 1
ATOM 1771 N N . ASN A 1 230 ? -0.292 -10.104 20.917 1.00 96.56 230 ASN A N 1
ATOM 1772 C CA . ASN A 1 230 ? -1.546 -9.437 21.260 1.00 96.56 230 ASN A CA 1
ATOM 1773 C C . ASN A 1 230 ? -2.010 -8.521 20.103 1.00 96.56 230 ASN A C 1
ATOM 1775 O O . ASN A 1 230 ? -2.105 -7.303 20.278 1.00 96.56 230 ASN A O 1
ATOM 1779 N N . PRO A 1 231 ? -2.299 -9.073 18.910 1.00 96.12 231 PRO A N 1
ATOM 1780 C CA . PRO A 1 231 ? -2.644 -8.277 17.726 1.00 96.12 231 PRO A CA 1
ATOM 1781 C C . PRO A 1 231 ? -3.901 -7.420 17.914 1.00 96.12 231 PRO A C 1
ATOM 1783 O O . PRO A 1 231 ? -4.023 -6.348 17.333 1.00 96.12 231 PRO A O 1
ATOM 1786 N N . ARG A 1 232 ? -4.821 -7.854 18.782 1.00 94.94 232 ARG A N 1
ATOM 1787 C CA . ARG A 1 232 ? -6.095 -7.176 19.072 1.00 94.94 232 ARG A CA 1
ATOM 1788 C C . ARG A 1 232 ? -5.952 -5.787 19.697 1.00 94.94 232 ARG A C 1
ATOM 1790 O O . ARG A 1 232 ? -6.950 -5.086 19.827 1.00 94.94 232 ARG A O 1
ATOM 1797 N N . GLN A 1 233 ? -4.754 -5.412 20.145 1.00 96.25 233 GLN A N 1
ATOM 1798 C CA . GLN A 1 233 ? -4.511 -4.074 20.681 1.00 96.25 233 GLN A CA 1
ATOM 1799 C C . GLN A 1 233 ? -4.508 -2.991 19.595 1.00 96.25 233 GLN A C 1
ATOM 1801 O O . GLN A 1 233 ? -4.723 -1.822 19.910 1.00 96.25 233 GLN A O 1
ATOM 1806 N N . PHE A 1 234 ? -4.243 -3.369 18.341 1.00 98.06 234 PHE A N 1
ATOM 1807 C CA . PHE A 1 234 ? -4.137 -2.434 17.232 1.00 98.06 234 PHE A CA 1
ATOM 1808 C C . PHE A 1 234 ? -5.505 -2.153 16.606 1.00 98.06 234 PHE A C 1
ATOM 1810 O O . PHE A 1 234 ? -6.291 -3.066 16.371 1.00 98.06 234 PHE A O 1
ATOM 1817 N N . ASP A 1 235 ? -5.748 -0.878 16.303 1.00 98.38 235 ASP A N 1
ATOM 1818 C CA . ASP A 1 235 ? -6.859 -0.419 15.464 1.00 98.38 235 ASP A CA 1
ATOM 1819 C C . ASP A 1 235 ? -6.315 0.058 14.114 1.00 98.38 235 ASP A C 1
ATOM 1821 O O . ASP A 1 235 ? -6.500 -0.608 13.095 1.00 98.38 235 ASP A O 1
ATOM 1825 N N . VAL A 1 236 ? -5.580 1.176 14.125 1.00 98.88 236 VAL A N 1
ATOM 1826 C CA . VAL A 1 236 ? -4.865 1.704 12.962 1.00 98.88 236 VAL A CA 1
ATOM 1827 C C . VAL A 1 236 ? -3.372 1.767 13.260 1.00 98.88 236 VAL A C 1
ATOM 1829 O O . VAL A 1 236 ? -2.954 2.292 14.292 1.00 98.88 236 VAL A O 1
ATOM 1832 N N . ILE A 1 237 ? -2.562 1.253 12.339 1.00 98.94 237 ILE A N 1
ATOM 1833 C CA . ILE A 1 237 ? -1.106 1.402 12.341 1.00 98.94 237 ILE A CA 1
ATOM 1834 C C . ILE A 1 237 ? -0.728 2.337 11.197 1.00 98.94 237 ILE A C 1
ATOM 1836 O O . ILE A 1 237 ? -1.123 2.084 10.065 1.00 98.94 237 ILE A O 1
ATOM 1840 N N . ALA A 1 238 ? 0.062 3.376 11.465 1.00 98.88 238 ALA A N 1
ATOM 1841 C CA . ALA A 1 238 ? 0.687 4.189 10.421 1.00 98.88 238 ALA A CA 1
ATOM 1842 C C . ALA A 1 238 ? 2.208 4.024 10.453 1.00 98.88 238 ALA A C 1
ATOM 1844 O O . ALA A 1 238 ? 2.817 4.067 11.524 1.00 98.88 238 ALA A O 1
ATOM 1845 N N . THR A 1 239 ? 2.833 3.812 9.294 1.00 98.88 239 THR A N 1
ATOM 1846 C CA . THR A 1 239 ? 4.277 3.543 9.238 1.00 98.88 239 THR A CA 1
ATOM 1847 C C . THR A 1 239 ? 4.895 3.823 7.862 1.00 98.88 239 THR A C 1
ATOM 1849 O O . THR A 1 239 ? 4.191 4.071 6.877 1.00 98.88 239 THR A O 1
ATOM 1852 N N . SER A 1 240 ? 6.229 3.804 7.807 1.00 98.75 240 SER A N 1
ATOM 1853 C CA . SER A 1 240 ? 7.013 4.036 6.593 1.00 98.75 240 SER A CA 1
ATOM 1854 C C . SER A 1 240 ? 6.863 2.898 5.582 1.00 98.75 240 SER A C 1
ATOM 1856 O O . SER A 1 240 ? 6.369 1.817 5.898 1.00 98.75 240 SER A O 1
ATOM 1858 N N . ASN A 1 241 ? 7.328 3.125 4.355 1.00 98.31 241 ASN A N 1
ATOM 18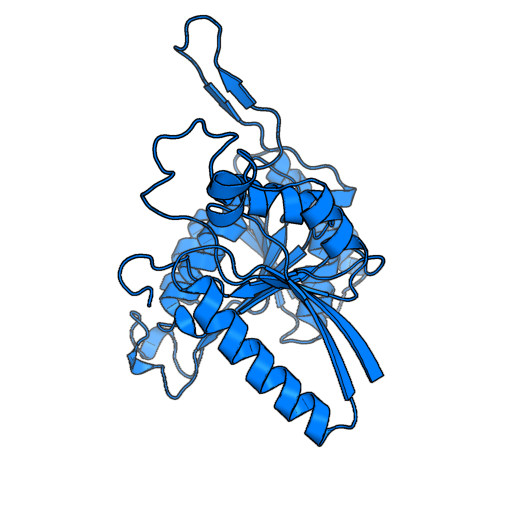59 C CA . ASN A 1 241 ? 7.190 2.180 3.253 1.00 98.31 241 ASN A CA 1
ATOM 1860 C C . ASN A 1 241 ? 7.732 0.779 3.552 1.00 98.31 241 ASN A C 1
ATOM 1862 O O . ASN A 1 241 ? 6.986 -0.192 3.451 1.00 98.31 241 ASN A O 1
ATOM 1866 N N . MET A 1 242 ? 8.990 0.670 3.984 1.00 98.25 242 MET A N 1
ATOM 1867 C CA . MET A 1 242 ? 9.618 -0.628 4.252 1.00 98.25 242 MET A CA 1
ATOM 1868 C C . MET A 1 242 ? 9.013 -1.334 5.472 1.00 98.25 242 MET A C 1
ATOM 1870 O O . MET A 1 242 ? 8.785 -2.539 5.435 1.00 98.25 242 MET A O 1
ATOM 1874 N N . PHE A 1 243 ? 8.736 -0.606 6.557 1.00 98.75 243 PHE A N 1
ATOM 1875 C CA . PHE A 1 243 ? 8.142 -1.209 7.754 1.00 98.75 243 PHE A CA 1
ATOM 1876 C C . PHE A 1 243 ? 6.692 -1.628 7.514 1.00 98.75 243 PHE A C 1
ATOM 1878 O O . PHE A 1 243 ? 6.281 -2.698 7.952 1.00 98.75 243 PHE A O 1
ATOM 1885 N N . GLY A 1 244 ? 5.936 -0.817 6.775 1.00 98.25 244 GLY A N 1
ATOM 1886 C CA . GLY A 1 244 ? 4.569 -1.125 6.384 1.00 98.25 244 GLY A CA 1
ATOM 1887 C C . GLY A 1 244 ? 4.488 -2.331 5.469 1.00 98.25 244 GLY A C 1
ATOM 1888 O O . GLY A 1 244 ? 3.548 -3.100 5.608 1.00 98.25 244 GLY A O 1
ATOM 1889 N N . ASP A 1 245 ? 5.467 -2.526 4.580 1.00 96.25 245 ASP A N 1
ATOM 1890 C CA . ASP A 1 245 ? 5.574 -3.739 3.764 1.00 96.25 245 ASP A CA 1
ATOM 1891 C C . ASP A 1 245 ? 5.584 -4.983 4.656 1.00 96.25 245 ASP A C 1
ATOM 1893 O O . ASP A 1 245 ? 4.635 -5.766 4.653 1.00 96.25 245 ASP A O 1
ATOM 1897 N N . ILE A 1 246 ? 6.589 -5.055 5.531 1.00 98.12 246 ILE A N 1
ATOM 1898 C CA . ILE A 1 246 ? 6.855 -6.194 6.411 1.00 98.12 246 ILE A CA 1
ATOM 1899 C C . ILE A 1 246 ? 5.677 -6.457 7.357 1.00 98.12 246 ILE A C 1
ATOM 1901 O O . ILE A 1 246 ? 5.171 -7.576 7.428 1.00 98.12 246 ILE A O 1
ATOM 1905 N N . LEU A 1 247 ? 5.214 -5.429 8.075 1.00 98.44 247 LEU A N 1
ATOM 1906 C CA . LEU A 1 247 ? 4.154 -5.587 9.073 1.00 98.44 247 LEU A CA 1
ATOM 1907 C C . LEU A 1 247 ? 2.801 -5.901 8.435 1.00 98.44 247 LEU A C 1
ATOM 1909 O O . LEU A 1 247 ? 1.978 -6.577 9.051 1.00 98.44 247 LEU A O 1
ATOM 1913 N N . SER A 1 248 ? 2.548 -5.414 7.217 1.00 96.38 248 SER A N 1
ATOM 1914 C CA . SER A 1 248 ? 1.300 -5.727 6.524 1.00 96.38 248 SER A CA 1
ATOM 1915 C C . SER A 1 248 ? 1.239 -7.170 6.054 1.00 96.38 248 SER A C 1
ATOM 1917 O O . SER A 1 248 ? 0.179 -7.783 6.175 1.00 96.38 248 SER A O 1
ATOM 1919 N N . ASP A 1 249 ? 2.357 -7.740 5.612 1.00 95.06 249 ASP A N 1
ATOM 1920 C CA . ASP A 1 249 ? 2.433 -9.156 5.256 1.00 95.06 249 ASP A CA 1
ATOM 1921 C C . ASP A 1 249 ? 2.321 -10.043 6.505 1.00 95.06 249 ASP A C 1
ATOM 1923 O O . ASP A 1 249 ? 1.571 -11.021 6.507 1.00 95.06 249 ASP A O 1
ATOM 1927 N N . GLU A 1 250 ? 2.970 -9.658 7.609 1.00 97.25 250 GLU A N 1
ATOM 1928 C CA . GLU A 1 250 ? 2.835 -10.343 8.899 1.00 97.25 250 GLU A CA 1
ATOM 1929 C C . GLU A 1 250 ? 1.381 -10.339 9.396 1.00 97.25 250 GLU A C 1
ATOM 1931 O O . GLU A 1 250 ? 0.814 -11.397 9.686 1.00 97.25 250 GLU A O 1
ATOM 1936 N N . ALA A 1 251 ? 0.735 -9.168 9.431 1.00 95.75 251 ALA A N 1
ATOM 1937 C CA . ALA A 1 251 ? -0.663 -9.047 9.836 1.00 95.75 251 ALA A CA 1
ATOM 1938 C C . ALA A 1 251 ? -1.593 -9.857 8.918 1.00 95.75 251 ALA A C 1
ATOM 1940 O O . ALA A 1 251 ? -2.522 -10.510 9.397 1.00 95.75 251 ALA A O 1
ATOM 1941 N N . SER A 1 252 ? -1.312 -9.868 7.613 1.00 93.00 252 SER A N 1
ATOM 1942 C CA . SER A 1 252 ? -2.070 -10.632 6.620 1.00 93.00 252 SER A CA 1
ATOM 1943 C C . SER A 1 252 ? -1.977 -12.135 6.861 1.00 93.00 252 SER A C 1
ATOM 1945 O O . SER A 1 252 ? -3.004 -12.816 6.904 1.00 93.00 252 SER A O 1
ATOM 1947 N N . GLN A 1 253 ? -0.772 -12.654 7.096 1.00 93.62 253 GLN A N 1
ATOM 1948 C CA . GLN A 1 253 ? -0.548 -14.066 7.398 1.00 93.62 253 GLN A CA 1
ATOM 1949 C C . GLN A 1 253 ? -1.260 -14.493 8.687 1.00 93.62 253 GLN A C 1
ATOM 1951 O O . GLN A 1 253 ? -1.816 -15.593 8.754 1.00 93.62 253 GLN A O 1
ATOM 1956 N N . ILE A 1 254 ? -1.290 -13.616 9.692 1.00 93.12 254 ILE A N 1
ATOM 1957 C CA . ILE A 1 254 ? -1.967 -13.873 10.965 1.00 93.12 254 ILE A CA 1
ATOM 1958 C C . ILE A 1 254 ? -3.491 -13.971 10.789 1.00 93.12 254 ILE A C 1
ATOM 1960 O O . ILE A 1 254 ? -4.123 -14.729 11.517 1.00 93.12 254 ILE A O 1
ATOM 1964 N N . THR A 1 255 ? -4.109 -13.305 9.807 1.00 91.69 255 THR A N 1
ATOM 1965 C CA . THR A 1 255 ? -5.548 -13.518 9.532 1.00 91.69 255 THR A CA 1
ATOM 1966 C C . THR A 1 255 ? -5.871 -14.928 9.019 1.00 91.69 255 THR A C 1
ATOM 1968 O O . THR A 1 255 ? -7.032 -15.332 9.042 1.00 91.69 255 THR A O 1
ATOM 1971 N N . GLY A 1 256 ? -4.869 -15.665 8.522 1.00 87.19 256 GLY A N 1
ATOM 1972 C CA . GLY A 1 256 ? -5.020 -17.017 7.981 1.00 87.19 256 GLY A CA 1
ATOM 1973 C C . GLY A 1 256 ? -5.585 -17.103 6.561 1.00 87.19 256 GLY A C 1
ATOM 1974 O O . GLY A 1 256 ? -5.684 -18.197 6.016 1.00 87.19 256 GLY A O 1
ATOM 1975 N N . SER A 1 257 ? -5.957 -15.983 5.933 1.00 85.25 257 SER A N 1
ATOM 1976 C CA . SER A 1 257 ? -6.657 -15.991 4.638 1.00 85.25 257 SER A CA 1
ATOM 1977 C C . SER A 1 257 ? -6.134 -14.929 3.670 1.00 85.25 257 SER A C 1
ATOM 1979 O O . SER A 1 257 ? -6.877 -14.068 3.215 1.00 85.25 257 SER A O 1
ATOM 1981 N N . ILE A 1 258 ? -4.848 -15.019 3.308 1.00 86.94 258 ILE A N 1
ATOM 1982 C CA . ILE A 1 258 ? -4.169 -14.065 2.404 1.00 86.94 258 ILE A CA 1
ATOM 1983 C C . ILE A 1 258 ? -4.967 -13.809 1.113 1.00 86.94 258 ILE A C 1
ATOM 1985 O O . ILE A 1 258 ? -5.094 -12.665 0.688 1.00 86.94 258 ILE A O 1
ATOM 1989 N N . GLY A 1 259 ? -5.568 -14.851 0.525 1.00 87.56 259 GLY A N 1
ATOM 1990 C CA . GLY A 1 259 ? -6.377 -14.734 -0.695 1.00 87.56 259 GLY A CA 1
ATOM 1991 C C . GLY A 1 259 ? -7.654 -13.888 -0.563 1.00 87.56 259 GLY A C 1
ATOM 1992 O O . GLY A 1 259 ? -8.242 -13.527 -1.573 1.00 87.56 259 GLY A O 1
ATOM 1993 N N . MET A 1 260 ? -8.085 -13.554 0.658 1.00 87.75 260 MET A N 1
ATOM 1994 C CA . MET A 1 260 ? -9.274 -12.731 0.923 1.00 87.75 260 MET A CA 1
ATOM 1995 C C . MET A 1 260 ? -8.948 -11.253 1.159 1.00 87.75 260 MET A C 1
ATOM 1997 O O . MET A 1 260 ? -9.861 -10.447 1.355 1.00 87.75 260 MET A O 1
ATOM 2001 N N . LEU A 1 261 ? -7.666 -10.890 1.196 1.00 88.94 261 LEU A N 1
ATOM 2002 C CA . LEU A 1 261 ? -7.230 -9.562 1.598 1.00 88.94 261 LEU A CA 1
ATOM 2003 C C . LEU A 1 261 ? -7.009 -8.664 0.377 1.00 88.94 261 LEU A C 1
ATOM 2005 O O . LEU A 1 261 ? -6.245 -8.969 -0.541 1.00 88.94 261 LEU A O 1
ATOM 2009 N N . ALA A 1 262 ? -7.692 -7.523 0.391 1.00 92.00 262 ALA A N 1
ATOM 2010 C CA . ALA A 1 262 ? -7.583 -6.485 -0.623 1.00 92.00 262 ALA A CA 1
ATOM 2011 C C . ALA A 1 262 ? -6.689 -5.341 -0.135 1.00 92.00 262 ALA A C 1
ATOM 2013 O O . ALA A 1 262 ? -6.532 -5.124 1.068 1.00 92.00 262 ALA A O 1
ATOM 2014 N N . SER A 1 263 ? -6.155 -4.561 -1.069 1.00 94.38 263 SER A N 1
ATOM 2015 C CA . SER A 1 263 ? -5.478 -3.307 -0.765 1.00 94.38 263 SER A CA 1
ATOM 2016 C C . SER A 1 263 ? -5.934 -2.176 -1.677 1.00 94.38 263 SER A C 1
ATOM 2018 O O . SER A 1 263 ? -6.364 -2.388 -2.813 1.00 94.38 263 SER A O 1
ATOM 2020 N N . ALA A 1 264 ? -5.847 -0.958 -1.151 1.00 97.38 264 ALA A N 1
ATOM 2021 C CA . ALA A 1 264 ? -6.109 0.263 -1.896 1.00 97.38 264 ALA A CA 1
ATOM 2022 C C . ALA A 1 264 ? -4.913 1.201 -1.767 1.00 97.38 264 ALA A C 1
ATOM 2024 O O . ALA A 1 264 ? -4.451 1.479 -0.665 1.00 97.38 264 ALA A O 1
ATOM 2025 N N . SER A 1 265 ? -4.437 1.708 -2.893 1.00 97.88 265 SER A N 1
ATOM 2026 C CA . SER A 1 265 ? -3.372 2.696 -2.985 1.00 97.88 265 SER A CA 1
ATOM 2027 C C . SER A 1 265 ? -3.976 4.007 -3.483 1.00 97.88 265 SER A C 1
ATOM 2029 O O . SER A 1 265 ? -4.507 4.077 -4.593 1.00 97.88 265 SER A O 1
ATOM 2031 N N . LEU A 1 266 ? -3.934 5.043 -2.648 1.00 97.56 266 LEU A N 1
ATOM 2032 C CA . LEU A 1 266 ? -4.637 6.310 -2.845 1.00 97.56 266 LEU A CA 1
ATOM 2033 C C . LEU A 1 266 ? -3.665 7.493 -2.885 1.00 97.56 266 LEU A C 1
ATOM 2035 O O . LEU A 1 266 ? -2.638 7.499 -2.207 1.00 97.56 266 LEU A O 1
ATOM 2039 N N . GLY A 1 267 ? -3.998 8.488 -3.708 1.00 95.62 267 GLY A N 1
ATOM 2040 C CA . GLY A 1 267 ? -3.296 9.770 -3.784 1.00 95.62 267 GLY A CA 1
ATOM 2041 C C . GLY A 1 267 ? -3.966 10.854 -2.936 1.00 95.62 267 GLY A C 1
ATOM 2042 O O . GLY A 1 267 ? -4.650 10.576 -1.957 1.00 95.62 267 GLY A O 1
ATOM 2043 N N . ASP A 1 268 ? -3.796 12.112 -3.335 1.00 92.62 268 ASP A N 1
ATOM 2044 C CA . ASP A 1 268 ? -4.391 13.294 -2.684 1.00 92.62 268 ASP A CA 1
ATOM 2045 C C . ASP A 1 268 ? -5.860 13.559 -3.077 1.00 92.62 268 ASP A C 1
ATOM 2047 O O . ASP A 1 268 ? -6.437 14.576 -2.699 1.00 92.62 268 ASP A O 1
ATOM 2051 N N . GLY A 1 269 ? -6.468 12.652 -3.847 1.00 91.94 269 GLY A N 1
ATOM 2052 C CA . GLY A 1 269 ? -7.833 12.778 -4.362 1.00 91.94 269 GLY A CA 1
ATOM 2053 C C . GLY A 1 269 ? -7.949 13.495 -5.711 1.00 91.94 269 GLY A C 1
ATOM 2054 O O . GLY A 1 269 ? -9.058 13.614 -6.225 1.00 91.94 269 GLY A O 1
ATOM 2055 N N . THR A 1 270 ? -6.840 13.945 -6.311 1.00 91.31 270 THR A N 1
ATOM 2056 C CA . THR A 1 270 ? -6.848 14.582 -7.645 1.00 91.31 270 THR A CA 1
ATOM 2057 C C . THR A 1 270 ? -6.736 13.593 -8.806 1.00 91.31 270 THR A C 1
ATOM 2059 O O . THR A 1 270 ? -7.012 13.955 -9.950 1.00 91.31 270 THR A O 1
ATOM 2062 N N . GLY A 1 271 ? -6.344 12.350 -8.523 1.00 93.94 271 GLY A N 1
ATOM 2063 C CA . GLY A 1 271 ? -6.119 11.300 -9.513 1.00 93.94 271 GLY A CA 1
ATOM 2064 C C . GLY A 1 271 ? -6.768 9.962 -9.146 1.00 93.94 271 GLY A C 1
ATOM 2065 O O . GLY A 1 271 ? -7.367 9.829 -8.074 1.00 93.94 271 GLY A O 1
ATOM 2066 N N . PRO A 1 272 ? -6.652 8.963 -10.035 1.00 97.31 272 PRO A N 1
ATOM 2067 C CA . PRO A 1 272 ? -7.224 7.638 -9.829 1.00 97.31 272 PRO A CA 1
ATOM 2068 C C . PRO A 1 272 ? -6.554 6.885 -8.675 1.00 97.31 272 PRO A C 1
ATOM 2070 O O . PRO A 1 272 ? -5.340 6.953 -8.484 1.00 97.31 272 PRO A O 1
ATOM 2073 N N . GLY A 1 273 ? -7.350 6.105 -7.941 1.00 97.88 273 GLY A N 1
ATOM 2074 C CA . GLY A 1 273 ? -6.841 5.098 -7.007 1.00 97.88 273 GLY A CA 1
ATOM 2075 C C . GLY A 1 273 ? -6.434 3.809 -7.726 1.00 97.88 273 GLY A C 1
ATOM 2076 O O . GLY A 1 273 ? -7.035 3.450 -8.744 1.00 97.88 273 GLY A O 1
ATOM 2077 N N . LEU A 1 274 ? -5.443 3.109 -7.172 1.00 98.31 274 LEU A N 1
ATOM 2078 C CA . LEU A 1 274 ? -5.009 1.776 -7.596 1.00 98.31 274 LEU A CA 1
ATOM 2079 C C . LEU A 1 274 ? -5.502 0.735 -6.585 1.00 98.31 274 LEU A C 1
ATOM 2081 O O . LEU A 1 274 ? -5.204 0.842 -5.398 1.00 98.31 274 LEU A O 1
ATOM 2085 N N . TYR A 1 275 ? -6.230 -0.272 -7.053 1.00 98.00 275 TYR A N 1
ATOM 2086 C CA . TYR A 1 275 ? -6.792 -1.339 -6.228 1.00 98.00 275 TYR A CA 1
ATOM 2087 C C . TYR A 1 275 ? -6.233 -2.681 -6.687 1.00 98.00 275 TYR A C 1
ATOM 2089 O O . TYR A 1 275 ? -6.239 -2.972 -7.882 1.00 98.00 275 TYR A O 1
ATOM 2097 N N . GLU A 1 276 ? -5.745 -3.479 -5.744 1.00 95.81 276 GLU A N 1
ATOM 2098 C CA . GLU A 1 276 ? -5.097 -4.763 -6.023 1.00 95.81 276 GLU A CA 1
ATOM 2099 C C . GLU A 1 276 ? -5.288 -5.733 -4.846 1.00 95.81 276 GLU A C 1
ATOM 2101 O O . GLU A 1 276 ? -5.358 -5.288 -3.688 1.00 95.81 276 GLU A O 1
ATOM 2106 N N . PRO A 1 277 ? -5.377 -7.050 -5.096 1.00 94.00 277 PRO A N 1
ATOM 2107 C CA . PRO A 1 277 ? -5.212 -8.029 -4.032 1.00 94.00 277 PRO A CA 1
ATOM 2108 C C . PRO A 1 277 ? -3.795 -7.933 -3.453 1.00 94.00 277 PRO A C 1
ATOM 2110 O O . PRO A 1 277 ? -2.869 -7.466 -4.112 1.00 94.00 277 PRO A O 1
ATOM 2113 N N . ILE A 1 278 ? -3.602 -8.379 -2.211 1.00 91.25 278 ILE A N 1
ATOM 2114 C CA . ILE A 1 278 ? -2.248 -8.386 -1.629 1.00 91.25 278 ILE A CA 1
ATOM 2115 C C . ILE A 1 278 ? -1.413 -9.596 -2.061 1.00 91.25 278 ILE A C 1
ATOM 2117 O O . ILE A 1 278 ? -0.200 -9.595 -1.866 1.00 91.25 278 ILE A O 1
ATOM 2121 N N . HIS A 1 279 ? -2.056 -10.653 -2.563 1.00 90.12 279 HIS A N 1
ATOM 2122 C CA . HIS A 1 279 ? -1.370 -11.888 -2.918 1.00 90.12 279 HIS A CA 1
ATOM 2123 C C . HIS A 1 279 ? -0.547 -11.711 -4.203 1.00 90.12 279 HIS A C 1
ATOM 2125 O O . HIS A 1 279 ? -0.860 -10.885 -5.058 1.00 90.12 279 HIS A O 1
ATOM 2131 N N . GLY A 1 280 ? 0.509 -12.513 -4.347 1.00 91.69 280 GLY A N 1
ATOM 2132 C CA . GLY A 1 280 ? 1.340 -12.518 -5.551 1.00 91.69 280 GLY A CA 1
ATOM 2133 C C . GLY A 1 280 ? 0.652 -13.158 -6.761 1.00 91.69 280 GLY A C 1
ATOM 2134 O O . GLY A 1 280 ? -0.521 -13.534 -6.716 1.00 91.69 280 GLY A O 1
ATOM 2135 N N . SER A 1 281 ? 1.415 -13.324 -7.842 1.00 94.56 281 SER A N 1
ATOM 2136 C CA . SER A 1 281 ? 0.922 -13.875 -9.111 1.00 94.56 281 SER A CA 1
ATOM 2137 C C . SER A 1 281 ? 0.672 -15.384 -9.111 1.00 94.56 281 SER A C 1
ATOM 2139 O O . SER A 1 281 ? 0.062 -15.868 -10.055 1.00 94.56 281 SER A O 1
ATOM 2141 N N . ALA A 1 282 ? 1.114 -16.122 -8.086 1.00 94.44 282 ALA A N 1
ATOM 2142 C CA . ALA A 1 282 ? 0.885 -17.567 -7.925 1.00 94.44 282 ALA A CA 1
ATOM 2143 C C . ALA A 1 282 ? 1.035 -18.372 -9.246 1.00 94.44 282 ALA A C 1
ATOM 2145 O O . ALA A 1 282 ? 0.089 -19.003 -9.720 1.00 94.44 282 ALA A O 1
ATOM 2146 N N . PRO A 1 283 ? 2.210 -18.301 -9.904 1.00 92.62 283 PRO A N 1
ATOM 2147 C CA . PRO A 1 283 ? 2.416 -18.845 -11.251 1.00 92.62 283 PRO A CA 1
ATOM 2148 C C . PRO A 1 283 ? 2.295 -20.375 -11.323 1.00 92.62 283 PRO A C 1
ATOM 2150 O O . PRO A 1 283 ? 2.155 -20.930 -12.407 1.00 92.62 283 PRO A O 1
ATOM 2153 N N . ASP A 1 284 ? 2.370 -21.053 -10.182 1.00 94.62 284 ASP A N 1
ATOM 2154 C CA . ASP A 1 284 ? 2.207 -22.493 -10.004 1.00 94.62 284 ASP A CA 1
ATOM 2155 C C . ASP A 1 284 ? 0.759 -22.979 -10.173 1.00 94.62 284 ASP A C 1
ATOM 2157 O O . ASP A 1 284 ? 0.549 -24.155 -10.470 1.00 94.62 284 ASP A O 1
ATOM 2161 N N . ILE A 1 285 ? -0.222 -22.085 -10.022 1.00 94.12 285 ILE A N 1
ATOM 2162 C CA . ILE A 1 285 ? -1.659 -22.383 -10.131 1.00 94.12 285 ILE A CA 1
ATOM 2163 C C . ILE A 1 285 ? -2.360 -21.551 -11.216 1.00 94.12 285 ILE A C 1
ATOM 2165 O O . ILE A 1 285 ? -3.578 -21.411 -11.185 1.00 94.12 285 ILE A O 1
ATOM 2169 N N . ALA A 1 286 ? -1.604 -20.966 -12.148 1.00 93.06 286 ALA A N 1
ATOM 2170 C CA . ALA A 1 286 ? -2.159 -20.181 -13.247 1.00 93.06 286 ALA A CA 1
ATOM 2171 C C . ALA A 1 286 ? -2.806 -21.070 -14.331 1.00 93.06 286 ALA A C 1
ATOM 2173 O O . ALA A 1 286 ? -2.186 -22.046 -14.769 1.00 93.06 286 ALA A O 1
ATOM 2174 N N . GLY A 1 287 ? -3.990 -20.668 -14.819 1.00 85.50 287 GLY A N 1
ATOM 2175 C CA . GLY A 1 287 ? -4.783 -21.371 -15.846 1.00 85.50 287 GLY A CA 1
ATOM 2176 C C . GLY A 1 287 ? -5.903 -22.250 -15.294 1.00 85.50 287 GLY A C 1
ATOM 2177 O O . GLY A 1 287 ? -6.539 -22.930 -16.134 1.00 85.50 287 GLY A O 1
#

Sequence (287 aa):
MEKKIALIPGDGIGPDIVHEGTRVLDAVAAKFGHKFTYETVLAGGAAIDKFGEPLPQASLDTCLKADSVLLGAVGGPKWDNVPGNLRPEKALLGLRGGMKVYANLRPALMFKQLSAACPLKDEIVGTGLDILIVRELTGGIYFGERGRNAENTEAWDTERYSKPEIERILRLGFESAQKRQKKLCVVDKANILESSRMWREVAESIKDDYKDVELSFMYVDNAAMQLVRNPRQFDVIATSNMFGDILSDEASQITGSIGMLASASLGDGTGPGLYEPIHGSAPDIAG

Radius of gyration: 19.63 Å; Cα contacts (8 Å, |Δi|>4): 611; chains: 1; bounding box: 63×41×49 Å